Protein AF-A0A0D9RG28-F1 (afdb_monomer)

Sequence (258 aa):
LSPRFPRPVTVEPMDQLDDEEGLPEKLVIKNQQFHKEREQPPRFAQPGSFEYEYAMRWKALIEMEKQQQDQVDRNIKEAREKLEMEMEAARHEHQVMLMRQDLMRRQEELRRMEELHNQEVQKRKQLELRQEEERRRREEEMRRQQEEMMRRQQEGFKGTFPDAREQEIRMGQMAMGGAMGINNRGAMPPAPVPAGTPAPPGPATMMPDGTLGLTPPTTERFGQAATMEGIGAIGGTPPAFNRAAPGAEFAPNKRRRY

Organism: Chlorocebus sabaeus (NCBI:txid60711)

Radius of gyration: 53.37 Å; Cα contacts (8 Å, |Δi|>4): 11; chains: 1; bounding box: 111×50×141 Å

pLDDT: mean 72.15, std 25.65, range [29.08, 98.69]

Foldseek 3Di:
DDPQDDDDDDDDPDDDDDPDPPQDPVNDDPDPVVVVVPVDDDDDDDPPDPVNVVVVVVVVVVVVVVVVVVVVVVVVVVVVVVVSVVVVVVVVVVVVVVVVVVVVVVVVVVVVVVVVVVVVVVVVVVVVVVVVVVVVVVVVVVVVVVVVVVVVVVVVPDDDDDDDDPPPPVPPPDDDDDDDDDDDDDDDDDDDDDDDDDDDDDDDDDDDDDDDDDDDDDDDDDDDDDDDDDDDDDDDDDDDDDDDDDDDDDDDDDDDDD

Secondary structure (DSSP, 8-state):
------PPPP--PPP----SS---GGGS---HHHHHHTSS-S-PPPTTSHHHHHHHHHHHHHHHHHHHHHHHHHHHHHHHHHHHHHHHHHHHHHHHHHHHHHHHHHHHHHHHHHHHHHHHHHHHHHHHHHHHHHHHHHHHHHHHHHHHHHHHHHHTS---------SSSSS----------------------------PPPPP-----------PPPP---PPPPP---------PPPPPP-PPS------------

Solvent-accessible surface area (backbone atoms only — not comparable to full-atom values): 17820 Å² total; per-residue (Å²): 134,79,93,63,78,85,74,83,84,83,86,74,85,80,83,88,72,78,85,84,76,67,86,49,75,91,74,54,76,86,47,73,63,54,54,61,68,58,74,57,74,96,74,81,66,52,86,92,37,71,65,29,56,51,51,52,54,52,50,53,49,54,51,50,50,49,53,52,50,54,50,49,53,50,53,54,50,52,52,51,54,49,51,53,51,52,53,52,49,53,50,53,53,50,53,51,50,54,53,51,53,53,51,52,51,51,52,52,54,50,50,51,51,51,53,51,50,51,52,50,52,51,52,50,51,54,52,48,52,52,51,50,51,54,49,48,51,53,51,51,50,52,48,49,52,51,49,50,51,51,44,55,59,51,62,74,73,60,82,87,83,88,88,90,78,94,83,78,81,87,80,76,87,76,85,82,80,79,88,82,84,82,89,86,92,84,82,90,90,90,87,86,87,90,92,87,86,86,87,84,81,86,84,82,88,79,86,81,86,82,84,91,84,90,82,83,89,76,87,86,78,82,91,78,85,82,89,78,88,84,87,82,91,80,92,77,85,79,84,84,76,84,80,79,80,92,82,79,84,86,76,85,85,77,85,79,89,131

InterPro domains:
  IPR012975 NOPS [PF08075] (8-59)

Mean predicted aligned error: 21.39 Å

Structure (mmCIF, N/CA/C/O backbone):
data_AF-A0A0D9RG28-F1
#
_entry.id   AF-A0A0D9RG28-F1
#
loop_
_atom_site.group_PDB
_atom_site.id
_atom_site.type_symbol
_atom_site.label_atom_id
_atom_site.label_alt_id
_atom_site.label_comp_id
_atom_site.label_asym_id
_atom_site.label_entity_id
_atom_site.label_seq_id
_atom_site.pdbx_PDB_ins_code
_atom_site.Cartn_x
_atom_site.Cartn_y
_atom_site.Cartn_z
_atom_site.occupancy
_atom_site.B_iso_or_equiv
_atom_site.auth_seq_id
_atom_site.auth_comp_id
_atom_site.auth_asym_id
_atom_site.auth_atom_id
_atom_site.pdbx_PDB_model_num
ATOM 1 N N . LEU A 1 1 ? -0.697 16.604 -9.807 1.00 37.84 1 LEU A N 1
ATOM 2 C CA . LEU A 1 1 ? -1.096 15.245 -9.378 1.00 37.84 1 LEU A CA 1
ATOM 3 C C . LEU A 1 1 ? -0.319 14.256 -10.239 1.00 37.84 1 LEU A C 1
ATOM 5 O O . LEU A 1 1 ? -0.637 14.121 -11.412 1.00 37.84 1 LEU A O 1
ATOM 9 N N . SER A 1 2 ? 0.775 13.682 -9.726 1.00 42.00 2 SER A N 1
ATOM 10 C CA . SER A 1 2 ? 1.549 12.683 -10.481 1.00 42.00 2 SER A CA 1
ATOM 11 C C . SER A 1 2 ? 0.678 11.456 -10.756 1.00 42.00 2 SER A C 1
ATOM 13 O O . SER A 1 2 ? -0.082 11.075 -9.864 1.00 42.00 2 SER A O 1
ATOM 15 N N . PRO A 1 3 ? 0.799 10.802 -11.926 1.00 51.25 3 PRO A N 1
ATOM 16 C CA . PRO A 1 3 ? 0.134 9.538 -12.195 1.00 51.25 3 PRO A CA 1
ATOM 17 C C . PRO A 1 3 ? 0.894 8.459 -11.418 1.00 51.25 3 PRO A C 1
ATOM 19 O O . PRO A 1 3 ? 1.719 7.724 -11.964 1.00 51.25 3 PRO A O 1
ATOM 22 N N . ARG A 1 4 ? 0.716 8.460 -10.097 1.00 62.34 4 ARG A N 1
ATOM 23 C CA . ARG A 1 4 ? 1.013 7.321 -9.239 1.00 62.34 4 ARG A CA 1
ATOM 24 C C . ARG A 1 4 ? -0.124 6.336 -9.498 1.00 62.34 4 ARG A C 1
ATOM 26 O O . ARG A 1 4 ? -1.266 6.762 -9.652 1.00 62.34 4 ARG A O 1
ATOM 33 N N . PHE A 1 5 ? 0.219 5.066 -9.670 1.00 66.75 5 PHE A N 1
ATOM 34 C CA . PHE A 1 5 ? -0.696 3.992 -10.050 1.00 66.75 5 PHE A CA 1
ATOM 35 C C . PHE A 1 5 ? -2.079 4.118 -9.390 1.00 66.75 5 PHE A C 1
ATOM 37 O O . PHE A 1 5 ? -2.145 4.432 -8.198 1.00 66.75 5 PHE A O 1
ATOM 44 N N . PRO A 1 6 ? -3.178 3.897 -10.135 1.00 77.62 6 PRO A N 1
ATOM 45 C CA . PRO A 1 6 ? -4.514 4.082 -9.591 1.00 77.62 6 PRO A CA 1
ATOM 46 C C . PRO A 1 6 ? -4.743 3.073 -8.464 1.00 77.62 6 PRO A C 1
ATOM 48 O O . PRO A 1 6 ? -4.855 1.872 -8.707 1.00 77.62 6 PRO A O 1
ATOM 51 N N . ARG A 1 7 ? -4.792 3.560 -7.218 1.00 84.62 7 ARG A N 1
ATOM 52 C CA . ARG A 1 7 ? -5.225 2.7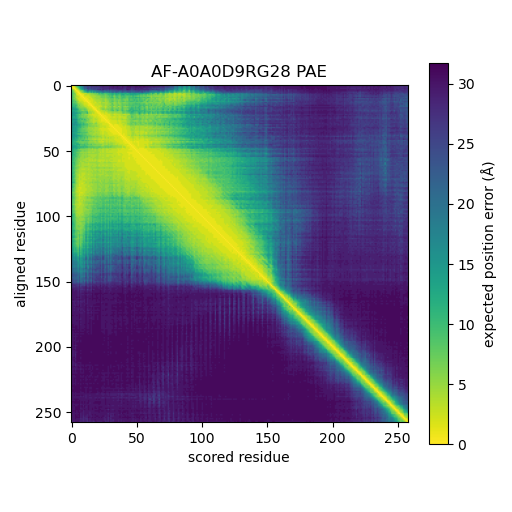41 -6.084 1.00 84.62 7 ARG A CA 1
ATOM 53 C C . ARG A 1 7 ? -6.702 2.393 -6.295 1.00 84.62 7 ARG A C 1
ATOM 55 O O . ARG A 1 7 ? -7.483 3.302 -6.588 1.00 84.62 7 ARG A O 1
ATOM 62 N N . PRO A 1 8 ? -7.099 1.117 -6.171 1.00 89.31 8 PRO A N 1
ATOM 63 C CA . PRO A 1 8 ? -8.500 0.748 -6.289 1.00 89.31 8 PRO A CA 1
ATOM 64 C C . PRO A 1 8 ? -9.301 1.416 -5.170 1.00 89.31 8 PRO A C 1
ATOM 66 O O . PRO A 1 8 ? -8.873 1.444 -4.016 1.00 89.31 8 PRO A O 1
ATOM 69 N N . VAL A 1 9 ? -10.462 1.957 -5.524 1.00 91.25 9 VAL A N 1
ATOM 70 C CA . VAL A 1 9 ? -11.396 2.545 -4.563 1.00 91.25 9 VAL A CA 1
ATOM 71 C C . VAL A 1 9 ? -12.322 1.440 -4.067 1.00 91.25 9 VAL A C 1
ATOM 73 O O . VAL A 1 9 ? -13.000 0.797 -4.867 1.00 91.25 9 VAL A O 1
ATOM 76 N N . THR A 1 10 ? -12.352 1.223 -2.755 1.00 91.69 10 THR A N 1
ATOM 77 C CA . THR A 1 10 ? -13.350 0.379 -2.090 1.00 91.69 10 THR A CA 1
ATOM 78 C C . THR A 1 10 ? -14.455 1.269 -1.538 1.00 91.69 10 THR A C 1
ATOM 80 O O . THR A 1 10 ? -14.171 2.315 -0.956 1.00 91.69 10 THR A O 1
ATOM 83 N N . VAL A 1 11 ? -15.710 0.872 -1.739 1.00 93.50 11 VAL A N 1
ATOM 84 C CA . VAL A 1 11 ? -16.882 1.606 -1.249 1.00 93.50 11 VAL A CA 1
ATOM 85 C C . VAL A 1 11 ? -17.644 0.694 -0.305 1.00 93.50 11 VAL A C 1
ATOM 87 O O . VAL A 1 11 ? -18.073 -0.387 -0.704 1.00 93.50 11 VAL A O 1
ATOM 90 N N . GLU A 1 12 ? -17.817 1.156 0.924 1.00 93.88 12 GLU A N 1
ATOM 91 C CA . GLU A 1 12 ? -18.660 0.526 1.934 1.00 93.88 12 GLU A CA 1
ATOM 92 C C . GLU A 1 12 ? -19.789 1.509 2.279 1.00 93.88 12 GLU A C 1
ATOM 94 O O . GLU A 1 12 ? -19.547 2.723 2.290 1.00 93.88 12 GLU A O 1
ATOM 99 N N . PRO A 1 13 ? -21.036 1.039 2.477 1.00 94.19 13 PRO A N 1
ATOM 100 C CA . PRO A 1 13 ? -22.109 1.892 2.968 1.00 94.19 13 PRO A CA 1
ATOM 101 C C . PRO A 1 13 ? -21.677 2.571 4.265 1.00 94.19 13 PRO A C 1
ATOM 103 O O . PRO A 1 13 ? -21.103 1.930 5.138 1.00 94.19 13 PRO A O 1
ATOM 106 N N . MET A 1 14 ? -21.945 3.868 4.387 1.00 91.88 14 MET A N 1
ATOM 107 C CA . MET A 1 14 ? -21.649 4.579 5.622 1.00 91.88 14 MET A CA 1
ATOM 108 C C . MET A 1 14 ? -22.654 4.164 6.695 1.00 91.88 14 MET A C 1
ATOM 110 O O . MET A 1 14 ? -23.860 4.352 6.511 1.00 91.88 14 MET A O 1
ATOM 114 N N . ASP A 1 15 ? -22.151 3.627 7.803 1.00 93.69 15 ASP A N 1
ATOM 115 C CA . ASP A 1 15 ? -22.973 3.307 8.964 1.00 93.69 15 ASP A CA 1
ATOM 116 C C . ASP A 1 15 ? -23.554 4.599 9.554 1.00 93.69 15 ASP A C 1
ATOM 118 O O . ASP A 1 15 ? -22.827 5.519 9.932 1.00 93.69 15 ASP A O 1
ATOM 122 N N . GLN A 1 16 ? -24.885 4.678 9.603 1.00 93.31 16 GLN A N 1
ATOM 123 C CA . GLN A 1 16 ? -25.606 5.786 10.227 1.00 93.31 16 GLN A CA 1
ATOM 124 C C . GLN A 1 16 ? -25.753 5.481 11.714 1.00 93.31 16 GLN A C 1
ATOM 126 O O . GLN A 1 16 ? -26.605 4.687 12.115 1.00 93.31 16 GLN A O 1
ATOM 131 N N . LEU A 1 17 ? -24.886 6.085 12.517 1.00 92.75 17 LEU A N 1
ATOM 132 C CA . LEU A 1 17 ? -24.916 5.998 13.971 1.00 92.75 17 LEU A CA 1
ATOM 133 C C . LEU A 1 17 ? -25.448 7.327 14.516 1.00 92.75 17 LEU A C 1
ATOM 135 O O . LEU A 1 17 ? -25.006 8.379 14.069 1.00 92.75 17 LEU A O 1
ATOM 139 N N . ASP A 1 18 ? -26.406 7.271 15.443 1.00 91.50 18 ASP A N 1
ATOM 140 C CA . ASP A 1 18 ? -26.937 8.460 16.120 1.00 91.50 18 ASP A CA 1
ATOM 141 C C . ASP A 1 18 ? -25.933 8.977 17.159 1.00 91.50 18 ASP A C 1
ATOM 143 O O . ASP A 1 18 ? -25.591 8.271 18.113 1.00 91.50 18 ASP A O 1
ATOM 147 N N . ASP A 1 19 ? -25.466 10.206 16.958 1.00 91.75 19 ASP A N 1
ATOM 148 C CA . ASP A 1 19 ? -24.557 10.943 17.832 1.00 91.75 19 ASP A CA 1
ATOM 149 C C . ASP A 1 19 ? -25.206 12.174 18.498 1.00 91.75 19 ASP A C 1
ATOM 151 O O . ASP A 1 19 ? -24.585 12.771 19.382 1.00 91.75 19 ASP A O 1
ATOM 155 N N . GLU A 1 20 ? -26.449 12.530 18.141 1.00 92.69 20 GLU A N 1
ATOM 156 C CA . GLU A 1 20 ? -27.149 13.711 18.669 1.00 92.69 20 GLU A CA 1
ATOM 157 C C . GLU A 1 20 ? -28.095 13.387 19.836 1.00 92.69 20 GLU A C 1
ATOM 159 O O . GLU A 1 20 ? -28.044 14.065 20.868 1.00 92.69 20 GLU A O 1
ATOM 164 N N . GLU A 1 21 ? -28.973 12.385 19.703 1.00 92.12 21 GLU A N 1
ATOM 165 C CA . GLU A 1 21 ? -29.985 12.079 20.732 1.00 92.12 21 GLU A CA 1
ATOM 166 C C . GLU A 1 21 ? -29.528 10.956 21.676 1.00 92.12 21 GLU A C 1
ATOM 168 O O . GLU A 1 21 ? -29.765 11.014 22.892 1.00 92.12 21 GLU A O 1
ATOM 173 N N . GLY A 1 22 ? -28.825 9.958 21.139 1.00 92.31 22 GLY A N 1
ATOM 174 C CA . GLY A 1 22 ? -28.309 8.823 21.891 1.00 92.31 22 GLY A CA 1
ATOM 175 C C . GLY A 1 22 ? -29.425 7.993 22.535 1.00 92.31 22 GLY A C 1
ATOM 176 O O . GLY A 1 22 ? -30.541 7.891 22.031 1.00 92.31 22 GLY A O 1
ATOM 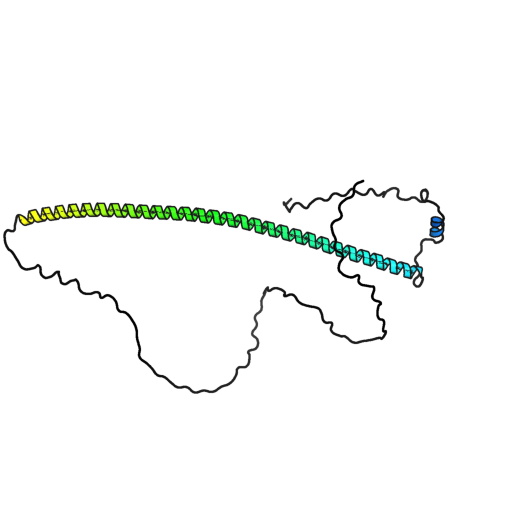177 N N . LEU A 1 23 ? -29.136 7.371 23.687 1.00 92.06 23 LEU A N 1
ATOM 178 C CA . LEU A 1 23 ? -30.122 6.578 24.432 1.00 92.06 23 LEU A CA 1
ATOM 179 C C . LEU A 1 23 ? -30.537 7.283 25.736 1.00 92.06 23 LEU A C 1
ATOM 181 O O . LEU A 1 23 ? -29.935 7.040 26.787 1.00 92.06 23 LEU A O 1
ATOM 185 N N . PRO A 1 24 ? -31.568 8.149 25.713 1.00 92.88 24 PRO A N 1
ATOM 186 C CA . PRO A 1 24 ? -32.008 8.858 26.904 1.00 92.88 24 PRO A CA 1
ATOM 187 C C . PRO A 1 24 ? -32.713 7.922 27.892 1.00 92.88 24 PRO A C 1
ATOM 189 O O . PRO A 1 24 ? -33.491 7.047 27.516 1.00 92.88 24 PRO A O 1
ATOM 192 N N . GLU A 1 25 ? -32.534 8.189 29.187 1.00 91.62 25 GLU A N 1
ATOM 193 C CA . GLU A 1 25 ? -33.055 7.379 30.302 1.00 91.62 25 GLU A CA 1
ATOM 194 C C . GLU A 1 25 ? -34.560 7.074 30.207 1.00 91.62 25 GLU A C 1
ATOM 196 O O . GLU A 1 25 ? -35.019 5.987 30.553 1.00 91.62 25 GLU A O 1
ATOM 201 N N . LYS A 1 26 ? -35.346 8.037 29.711 1.00 94.12 26 LYS A N 1
ATOM 202 C CA . LYS A 1 26 ? -36.801 7.903 29.530 1.00 94.12 26 LYS A CA 1
ATOM 203 C C . LYS A 1 26 ? -37.186 6.799 28.531 1.00 94.12 26 LYS A C 1
ATOM 205 O O . LYS A 1 26 ? -38.294 6.281 28.632 1.00 94.12 26 LYS A O 1
ATOM 210 N N . LEU A 1 27 ? -36.300 6.470 27.587 1.00 92.75 27 LEU A N 1
ATOM 211 C CA . LEU A 1 27 ? -36.493 5.439 26.562 1.00 92.75 27 LEU A CA 1
ATOM 212 C C . LEU A 1 27 ? -35.885 4.085 26.964 1.00 92.75 27 LEU A C 1
ATOM 214 O O . LEU A 1 27 ? -36.124 3.086 26.289 1.00 92.75 27 LEU A O 1
ATOM 218 N N . VAL A 1 28 ? -35.129 4.023 28.066 1.00 94.12 28 VAL A N 1
ATOM 219 C CA . VAL A 1 28 ? -34.537 2.774 28.557 1.00 94.12 28 VAL A CA 1
ATOM 220 C C . VAL A 1 28 ? -35.628 1.847 29.099 1.00 94.12 28 VAL A C 1
ATOM 222 O O . VAL A 1 28 ? -36.489 2.244 29.889 1.00 94.12 28 VAL A O 1
ATOM 225 N N . ILE A 1 29 ? -35.578 0.574 28.701 1.00 94.19 29 ILE A N 1
ATOM 226 C CA . ILE A 1 29 ? -36.519 -0.453 29.157 1.00 94.19 29 ILE A CA 1
ATOM 227 C C . ILE A 1 29 ? -36.222 -0.809 30.621 1.00 94.19 29 ILE A C 1
ATOM 229 O O . ILE A 1 29 ? -35.188 -1.393 30.940 1.00 94.19 29 ILE A O 1
ATOM 233 N N . LYS A 1 30 ? -37.172 -0.516 31.515 1.00 95.44 30 LYS A N 1
ATOM 234 C CA . LYS A 1 30 ? -37.061 -0.741 32.969 1.00 95.44 30 LYS A CA 1
ATOM 235 C C . LYS A 1 30 ? -37.408 -2.179 33.363 1.00 95.44 30 LYS A C 1
ATOM 237 O O . LYS A 1 30 ? -38.401 -2.438 34.037 1.00 95.44 30 LYS A O 1
ATOM 242 N N . ASN A 1 31 ? -36.624 -3.134 32.878 1.00 95.31 31 ASN A N 1
ATOM 243 C CA . ASN A 1 31 ? -36.753 -4.538 33.270 1.00 95.31 31 ASN A CA 1
ATOM 244 C C . ASN A 1 31 ? -36.058 -4.811 34.627 1.00 95.31 31 ASN A C 1
ATOM 246 O O . ASN A 1 31 ? -35.459 -3.922 35.231 1.00 95.31 31 ASN A O 1
ATOM 250 N N . GLN A 1 32 ? -36.121 -6.053 35.126 1.00 96.19 32 GLN A N 1
ATOM 251 C CA . GLN A 1 32 ? -35.451 -6.414 36.388 1.00 96.19 32 GLN A CA 1
ATOM 252 C C . GLN A 1 32 ? -33.929 -6.198 36.339 1.00 96.19 32 GLN A C 1
ATOM 254 O O . GLN A 1 32 ? -33.340 -5.787 37.336 1.00 96.19 32 GLN A O 1
ATOM 259 N N . GLN A 1 33 ? -33.297 -6.438 35.186 1.00 94.81 33 GLN A N 1
ATOM 260 C CA . GLN A 1 33 ? -31.854 -6.267 35.019 1.00 94.81 33 GLN A CA 1
ATOM 261 C C . GLN A 1 33 ? -31.442 -4.797 35.157 1.00 94.81 33 GLN A C 1
ATOM 263 O O . GLN A 1 33 ? -30.484 -4.502 35.864 1.00 94.81 33 GLN A O 1
ATOM 268 N N . PHE A 1 34 ? -32.214 -3.878 34.573 1.00 94.50 34 PHE A N 1
ATOM 269 C CA . PHE A 1 34 ? -32.007 -2.437 34.694 1.00 94.50 34 PHE A CA 1
ATOM 270 C C . PHE A 1 34 ? -31.983 -1.983 36.160 1.00 94.50 34 PHE A C 1
ATOM 272 O O . PHE A 1 34 ? -31.114 -1.210 36.559 1.00 94.50 34 PHE A O 1
ATOM 279 N N . HIS A 1 35 ? -32.921 -2.475 36.975 1.00 95.31 35 HIS A N 1
ATOM 280 C CA . HIS A 1 35 ? -32.950 -2.141 38.398 1.00 95.31 35 HIS A CA 1
ATOM 281 C C . HIS A 1 35 ? -31.755 -2.740 39.143 1.00 95.3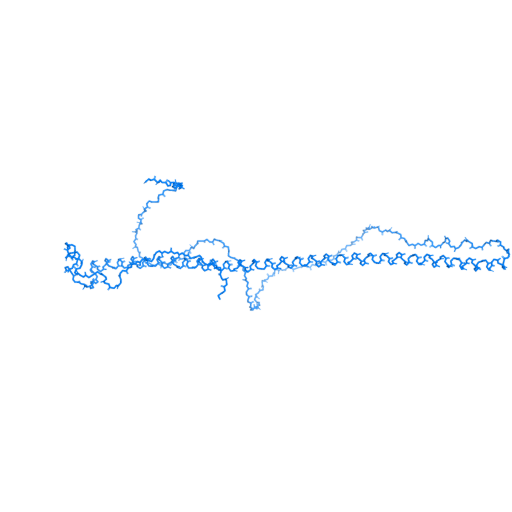1 35 HIS A C 1
ATOM 283 O O . HIS A 1 35 ? -31.107 -2.023 39.901 1.00 95.31 35 HIS A O 1
ATOM 289 N N . LYS A 1 36 ? -31.419 -4.006 38.865 1.00 95.81 36 LYS A N 1
ATOM 290 C CA . LYS A 1 36 ? -30.293 -4.715 39.486 1.00 95.81 36 LYS A CA 1
ATOM 291 C C . LYS A 1 36 ? -28.939 -4.057 39.200 1.00 95.81 36 LYS A C 1
ATOM 293 O O . LYS A 1 36 ? -28.134 -3.896 40.109 1.00 95.81 36 LYS A O 1
ATOM 298 N N . GLU A 1 37 ? -28.677 -3.656 37.958 1.00 93.38 37 GLU A N 1
ATOM 299 C CA . GLU A 1 37 ? -27.415 -3.000 37.575 1.00 93.38 37 GLU A CA 1
ATOM 300 C C . GLU A 1 37 ? -27.231 -1.630 38.242 1.00 93.38 37 GLU A C 1
ATOM 302 O O . GLU A 1 37 ? -26.102 -1.185 38.435 1.00 93.38 37 GLU A O 1
ATOM 307 N N . ARG A 1 38 ? -28.331 -0.976 38.633 1.00 94.56 38 ARG A N 1
ATOM 308 C CA . ARG A 1 38 ? -28.340 0.365 39.236 1.00 94.56 38 ARG A CA 1
ATOM 309 C C . ARG A 1 38 ? -28.427 0.377 40.757 1.00 94.56 38 ARG A C 1
ATOM 311 O O . ARG A 1 38 ? -28.380 1.454 41.345 1.00 94.56 38 ARG A O 1
ATOM 318 N N . GLU A 1 39 ? -28.523 -0.786 41.401 1.00 94.94 39 GLU A N 1
ATOM 319 C CA . GLU A 1 39 ? -28.437 -0.889 42.865 1.00 94.94 39 GLU A CA 1
ATOM 320 C C . GLU A 1 39 ? -27.105 -0.342 43.390 1.00 94.94 39 GLU A C 1
ATOM 322 O O . GLU A 1 39 ? -27.040 0.199 44.494 1.00 94.94 39 GLU A O 1
ATOM 327 N N . GLN A 1 40 ? -26.042 -0.461 42.591 1.00 93.00 40 GLN A N 1
ATOM 328 C CA . GLN A 1 40 ? -24.728 0.055 42.932 1.00 93.00 40 GLN A CA 1
ATOM 329 C C . GLN A 1 40 ? -24.414 1.318 42.118 1.00 93.00 40 GLN A C 1
ATOM 331 O O . GLN A 1 40 ? -24.450 1.274 40.888 1.00 93.00 40 GLN A O 1
ATOM 336 N N . PRO A 1 41 ? -24.060 2.441 42.769 1.00 94.81 41 PRO A N 1
ATOM 337 C CA . PRO A 1 41 ? -23.663 3.643 42.053 1.00 94.81 41 PRO A CA 1
ATOM 338 C C . PRO A 1 41 ? -22.321 3.436 41.328 1.00 94.81 41 PRO A C 1
ATOM 340 O O . PRO A 1 41 ? -21.522 2.576 41.730 1.00 94.81 41 PRO A O 1
ATOM 343 N N . PRO A 1 42 ? -22.025 4.254 40.299 1.00 97.00 42 PRO A N 1
ATOM 344 C CA . PRO A 1 42 ? -20.707 4.291 39.678 1.00 97.00 42 PRO A CA 1
ATOM 345 C C . PRO A 1 42 ? -19.616 4.494 40.733 1.00 97.00 42 PRO A C 1
ATOM 347 O O . PRO A 1 42 ? -19.684 5.418 41.545 1.00 97.00 42 PRO A O 1
ATOM 350 N N . ARG A 1 43 ? -18.610 3.617 40.739 1.00 95.06 43 ARG A N 1
ATOM 351 C CA . ARG A 1 43 ? -17.528 3.626 41.731 1.00 95.06 43 ARG A CA 1
ATOM 352 C C . ARG A 1 43 ? -16.227 3.110 41.134 1.00 95.06 43 ARG A C 1
ATOM 354 O O . ARG A 1 43 ? -16.226 2.428 40.113 1.00 95.06 43 ARG A O 1
ATOM 361 N N . PHE A 1 44 ? -15.129 3.359 41.838 1.00 96.50 44 PHE A N 1
ATOM 362 C CA . PHE A 1 44 ? -13.871 2.661 41.600 1.00 96.50 44 PHE A CA 1
ATOM 363 C C . PHE A 1 44 ? -13.803 1.408 42.471 1.00 96.50 44 PHE A C 1
ATOM 365 O O . PHE A 1 44 ? -13.938 1.484 43.697 1.00 96.50 44 PHE A O 1
ATOM 372 N N . ALA A 1 45 ? -13.579 0.259 41.833 1.00 96.75 45 ALA A N 1
ATOM 373 C CA . ALA A 1 45 ? -13.325 -0.987 42.539 1.00 96.75 45 ALA A CA 1
ATOM 374 C C . ALA A 1 45 ? -12.063 -0.845 43.408 1.00 96.75 45 ALA A C 1
ATOM 376 O O . ALA A 1 45 ? -11.038 -0.339 42.950 1.00 96.75 45 ALA A O 1
ATOM 377 N N . GLN A 1 46 ? -12.143 -1.272 44.669 1.00 96.56 46 GLN A N 1
ATOM 378 C CA . GLN A 1 46 ? -11.026 -1.163 45.610 1.00 96.56 46 GLN A CA 1
ATOM 379 C C . GLN A 1 46 ? -9.978 -2.249 45.318 1.00 96.56 46 GLN A C 1
ATOM 381 O O . GLN A 1 46 ? -10.370 -3.401 45.094 1.00 96.56 46 GLN A O 1
ATOM 386 N N . PRO A 1 47 ? -8.669 -1.942 45.350 1.00 96.75 47 PRO A N 1
ATOM 387 C CA . PRO A 1 47 ? -7.624 -2.954 45.224 1.00 96.75 47 PRO A CA 1
ATOM 388 C C . PRO A 1 47 ? -7.816 -4.110 46.216 1.00 96.75 47 PRO A C 1
ATOM 390 O O . PRO A 1 47 ? -8.196 -3.892 47.365 1.00 96.75 47 PRO A O 1
ATOM 393 N N . GLY A 1 48 ? -7.583 -5.344 45.764 1.00 95.44 48 GLY A N 1
ATOM 394 C CA . GLY A 1 48 ? -7.803 -6.556 46.562 1.00 95.44 48 GLY A CA 1
ATOM 395 C C . GLY A 1 48 ? -9.262 -7.030 46.638 1.00 95.44 48 GLY A C 1
ATOM 396 O O . GLY A 1 48 ? -9.521 -8.111 47.164 1.00 95.44 48 GLY A O 1
ATOM 397 N N . SER A 1 49 ? -10.222 -6.275 46.092 1.00 97.62 49 SER A N 1
ATOM 398 C CA . SER A 1 49 ? -11.587 -6.775 45.888 1.00 97.62 49 SER A CA 1
ATOM 399 C C . SER A 1 49 ? -11.668 -7.695 44.666 1.00 97.62 49 SER A C 1
ATOM 401 O O . SER A 1 49 ? -10.934 -7.529 43.691 1.00 97.62 49 SER A O 1
ATOM 403 N N . PHE A 1 50 ? -12.619 -8.633 44.678 1.00 97.81 50 PHE A N 1
ATOM 404 C CA . PHE A 1 50 ? -12.885 -9.503 43.526 1.00 97.81 50 PHE A CA 1
ATOM 405 C C . PHE A 1 50 ? -13.213 -8.707 42.250 1.00 97.81 50 PHE A C 1
ATOM 407 O O . PHE A 1 50 ? -12.736 -9.041 41.169 1.00 97.81 50 PHE A O 1
ATOM 414 N N . GLU A 1 51 ? -14.000 -7.637 42.382 1.00 96.94 51 GLU A N 1
ATOM 415 C CA . GLU A 1 51 ? -14.369 -6.755 41.271 1.00 96.94 51 GLU A CA 1
ATOM 416 C C . GLU A 1 51 ? -13.139 -6.114 40.621 1.00 96.94 51 GLU A C 1
ATOM 418 O O . GLU A 1 51 ? -13.033 -6.095 39.396 1.00 96.94 51 GLU A O 1
ATOM 423 N N . TYR A 1 52 ? -12.193 -5.631 41.434 1.00 98.19 52 TYR A N 1
ATOM 424 C CA . TYR A 1 52 ? -10.963 -5.024 40.935 1.00 98.19 52 TYR A CA 1
ATOM 425 C C . TYR A 1 52 ? -10.118 -6.038 40.162 1.00 98.19 52 TYR A C 1
ATOM 427 O O . TYR A 1 52 ? -9.727 -5.769 39.028 1.00 98.19 52 TYR A O 1
ATOM 435 N N . GLU A 1 53 ? -9.893 -7.225 40.729 1.00 98.31 53 GLU A N 1
ATOM 436 C CA . GLU A 1 53 ? -9.126 -8.287 40.068 1.00 98.31 53 GLU A CA 1
ATOM 437 C C . GLU A 1 53 ? -9.774 -8.723 38.744 1.00 98.31 53 GLU A C 1
ATOM 439 O O . GLU A 1 53 ? -9.087 -8.899 37.733 1.00 98.31 53 GLU A O 1
ATOM 444 N N . TYR A 1 54 ? -11.105 -8.847 38.712 1.00 98.00 54 TYR A N 1
ATOM 445 C CA . TYR A 1 54 ? -11.845 -9.166 37.492 1.00 98.00 54 TYR A CA 1
ATOM 446 C C . TYR A 1 54 ? -11.717 -8.057 36.436 1.00 98.00 54 TYR A C 1
ATOM 448 O O . TYR A 1 54 ? -11.379 -8.335 35.284 1.00 98.00 54 TYR A O 1
ATOM 456 N N . ALA A 1 55 ? -11.910 -6.794 36.828 1.00 98.06 55 ALA A N 1
ATOM 457 C CA . ALA A 1 55 ? -11.768 -5.647 35.936 1.00 98.06 55 ALA A CA 1
ATOM 458 C C . ALA A 1 55 ? -10.342 -5.525 35.374 1.00 98.06 55 ALA A C 1
ATOM 460 O O . ALA A 1 55 ? -10.169 -5.190 34.204 1.00 98.06 55 ALA A O 1
ATOM 461 N N . MET A 1 56 ? -9.316 -5.833 36.172 1.00 98.12 56 MET A N 1
ATOM 462 C CA . MET A 1 56 ? -7.923 -5.821 35.719 1.00 98.12 56 MET A CA 1
ATOM 463 C C . MET A 1 56 ? -7.634 -6.912 34.685 1.00 98.12 56 MET A C 1
ATOM 465 O O . MET A 1 56 ? -6.975 -6.634 33.683 1.00 98.12 56 MET A O 1
ATOM 469 N N . ARG A 1 57 ? -8.172 -8.126 34.861 1.00 98.25 57 ARG A N 1
ATOM 470 C CA . ARG A 1 57 ? -8.081 -9.179 33.833 1.00 98.25 57 ARG A CA 1
ATOM 471 C C . ARG A 1 57 ? -8.790 -8.768 32.545 1.00 98.25 57 ARG A C 1
ATOM 473 O O . ARG A 1 57 ? -8.251 -8.985 31.465 1.00 98.25 57 ARG A O 1
ATOM 480 N N . TRP A 1 58 ? -9.956 -8.133 32.655 1.00 98.31 58 TRP A N 1
ATOM 481 C CA . TRP A 1 58 ? -10.685 -7.625 31.493 1.00 98.31 58 TRP A CA 1
ATOM 482 C C . TRP A 1 58 ? -9.907 -6.526 30.755 1.00 98.31 58 TRP A C 1
ATOM 484 O O . TRP A 1 58 ? -9.783 -6.569 29.535 1.00 98.31 58 TRP A O 1
ATOM 494 N N . LYS A 1 59 ? -9.292 -5.587 31.487 1.00 98.25 59 LYS A N 1
ATOM 495 C CA . LYS A 1 59 ? -8.393 -4.575 30.907 1.00 98.25 59 LYS A CA 1
ATOM 496 C C . LYS A 1 59 ? -7.208 -5.204 30.174 1.00 98.25 59 LYS A C 1
ATOM 498 O O . LYS A 1 59 ? -6.854 -4.730 29.101 1.00 98.25 59 LYS A O 1
ATOM 503 N N . ALA A 1 60 ? -6.622 -6.273 30.715 1.00 98.38 60 ALA A N 1
ATOM 504 C CA . ALA A 1 60 ? -5.540 -6.993 30.045 1.00 98.38 60 ALA A CA 1
ATOM 505 C C . ALA A 1 60 ? -5.993 -7.639 28.722 1.00 98.38 60 ALA A C 1
ATOM 507 O O . ALA A 1 60 ? -5.219 -7.666 27.769 1.00 98.38 60 ALA A O 1
ATOM 508 N N . LEU A 1 61 ? -7.241 -8.118 28.637 1.00 98.62 61 LEU A N 1
ATOM 509 C CA . LEU A 1 61 ? -7.809 -8.625 27.382 1.00 98.62 61 LEU A CA 1
ATOM 510 C C . LEU A 1 61 ? -7.976 -7.512 26.341 1.00 98.62 61 LEU A C 1
ATOM 512 O O . LEU A 1 61 ? -7.572 -7.708 25.201 1.00 98.62 61 LEU A O 1
ATOM 516 N N . ILE A 1 62 ? -8.499 -6.348 26.736 1.00 98.38 62 ILE A N 1
ATOM 517 C CA . ILE A 1 62 ? -8.645 -5.184 25.841 1.00 98.38 62 ILE A CA 1
ATOM 518 C C . ILE A 1 62 ? -7.275 -4.713 25.333 1.00 98.38 62 ILE A C 1
ATOM 520 O O . ILE A 1 62 ? -7.109 -4.410 24.155 1.00 98.38 62 ILE A O 1
ATOM 524 N N . GLU A 1 63 ? -6.270 -4.673 26.209 1.00 98.69 63 GLU A N 1
ATOM 525 C CA . GLU A 1 63 ? -4.910 -4.291 25.820 1.00 98.69 63 GLU A CA 1
ATOM 526 C C . GLU A 1 63 ? -4.300 -5.307 24.844 1.00 98.69 63 GLU A C 1
ATOM 528 O O . GLU A 1 63 ? -3.672 -4.929 23.857 1.00 98.69 63 GLU A O 1
ATOM 533 N N . MET A 1 64 ? -4.527 -6.602 25.071 1.00 98.56 64 MET A N 1
ATOM 534 C CA . MET A 1 64 ? -4.090 -7.653 24.154 1.00 98.56 64 MET A CA 1
ATOM 535 C C . MET A 1 64 ? -4.800 -7.569 22.792 1.00 98.56 64 MET A C 1
ATOM 537 O O . MET A 1 64 ? -4.141 -7.703 21.762 1.00 98.56 64 MET A O 1
ATOM 541 N N . GLU A 1 65 ? -6.113 -7.326 22.768 1.00 98.44 65 GLU A N 1
ATOM 542 C CA . GLU A 1 65 ? -6.891 -7.102 21.540 1.00 98.44 65 GLU A CA 1
ATOM 543 C C . GLU A 1 65 ? -6.323 -5.919 20.752 1.00 98.44 65 GLU A C 1
ATOM 545 O O . GLU A 1 65 ? -6.015 -6.048 19.566 1.00 98.44 65 GLU A O 1
ATOM 550 N N . LYS A 1 66 ? -6.082 -4.798 21.436 1.00 98.56 66 LYS A N 1
ATOM 551 C CA . LYS A 1 66 ? -5.467 -3.613 20.842 1.00 98.56 66 LYS A CA 1
ATOM 552 C C . LYS A 1 66 ? -4.090 -3.916 20.251 1.00 98.56 66 LYS A C 1
ATOM 554 O O . LYS A 1 66 ? -3.814 -3.523 19.124 1.00 98.56 66 LYS A O 1
ATOM 559 N N . GLN A 1 67 ? -3.235 -4.650 20.965 1.00 98.69 67 GLN A N 1
ATOM 560 C CA . GLN A 1 67 ? -1.912 -5.032 20.457 1.00 98.69 67 GLN A CA 1
ATOM 561 C C . GLN A 1 67 ? -1.994 -5.892 19.191 1.00 98.69 67 GLN A C 1
ATOM 563 O O . GLN A 1 67 ? -1.188 -5.707 18.276 1.00 98.69 67 GLN A O 1
ATOM 568 N N . GLN A 1 68 ? -2.953 -6.821 19.123 1.00 98.62 68 GLN A N 1
ATOM 569 C CA . GLN A 1 68 ? -3.173 -7.635 17.927 1.00 98.62 68 GLN A CA 1
ATOM 570 C C . GLN A 1 68 ? -3.668 -6.785 16.757 1.00 98.62 68 GLN A C 1
ATOM 572 O O . GLN A 1 68 ? -3.127 -6.908 15.657 1.00 98.62 68 GLN A O 1
ATOM 577 N N . GLN A 1 69 ? -4.634 -5.898 17.002 1.00 98.62 69 GLN A N 1
ATOM 578 C CA . GLN A 1 69 ? -5.150 -4.980 15.992 1.00 98.62 69 GLN A CA 1
ATOM 579 C C . GLN A 1 69 ? -4.034 -4.078 15.448 1.00 98.62 69 GLN A C 1
ATOM 581 O O . GLN A 1 69 ? -3.780 -4.070 14.246 1.00 98.62 69 GLN A O 1
ATOM 586 N N . ASP A 1 70 ? -3.270 -3.433 16.334 1.00 98.56 70 ASP A N 1
ATOM 587 C CA . ASP A 1 70 ? -2.144 -2.573 15.963 1.00 98.56 70 ASP A CA 1
ATOM 588 C C . ASP A 1 70 ? -1.070 -3.339 15.172 1.00 98.56 70 ASP A C 1
ATOM 590 O O . ASP A 1 70 ? -0.439 -2.793 14.265 1.00 98.56 70 ASP A O 1
ATOM 594 N N . GLN A 1 71 ? -0.827 -4.611 15.505 1.00 98.62 71 GLN A N 1
ATOM 595 C CA . GLN A 1 71 ? 0.120 -5.444 14.766 1.00 98.62 71 GLN A CA 1
ATOM 596 C C . GLN A 1 71 ? -0.377 -5.756 13.354 1.00 98.62 71 GLN A C 1
ATOM 598 O O . GLN A 1 71 ? 0.406 -5.679 12.405 1.00 98.62 71 GLN A O 1
ATOM 603 N N . VAL A 1 72 ? -1.656 -6.108 13.202 1.00 98.69 72 VAL A N 1
ATOM 604 C CA . VAL A 1 72 ? -2.262 -6.349 11.888 1.00 98.69 72 VAL A CA 1
ATOM 605 C C . VAL A 1 72 ? -2.243 -5.068 11.062 1.00 98.69 72 VAL A C 1
ATOM 607 O O . VAL A 1 72 ? -1.811 -5.104 9.912 1.00 98.69 72 VAL A O 1
ATOM 610 N N . ASP A 1 73 ? -2.601 -3.931 11.650 1.00 98.44 73 ASP A N 1
ATOM 611 C CA . ASP A 1 73 ? -2.613 -2.644 10.957 1.00 98.44 73 ASP A CA 1
ATOM 612 C C . ASP A 1 73 ? -1.216 -2.238 10.477 1.00 98.44 73 ASP A C 1
ATOM 614 O O . ASP A 1 73 ? -1.060 -1.815 9.325 1.00 98.44 73 ASP A O 1
ATOM 618 N N . ARG A 1 74 ? -0.176 -2.446 11.300 1.00 98.62 74 ARG A N 1
ATOM 619 C CA . ARG A 1 74 ? 1.224 -2.273 10.875 1.00 98.62 74 ARG A CA 1
ATOM 620 C C . ARG A 1 74 ? 1.577 -3.189 9.708 1.00 98.62 74 ARG A C 1
ATOM 622 O O . ARG A 1 74 ? 2.051 -2.701 8.686 1.00 98.62 74 ARG A O 1
ATOM 629 N N . ASN A 1 75 ? 1.285 -4.484 9.818 1.00 98.50 75 ASN A N 1
ATOM 630 C CA . ASN A 1 75 ? 1.603 -5.460 8.773 1.00 98.50 75 ASN A CA 1
ATOM 631 C C . ASN A 1 75 ? 0.914 -5.119 7.441 1.00 98.50 75 ASN A C 1
ATOM 633 O O . ASN A 1 75 ? 1.526 -5.198 6.376 1.00 98.50 75 ASN A O 1
ATOM 637 N N . ILE A 1 76 ? -0.362 -4.727 7.487 1.00 98.00 76 ILE A N 1
ATOM 638 C CA . ILE A 1 76 ? -1.131 -4.347 6.299 1.00 98.00 76 ILE A CA 1
ATOM 639 C C . ILE A 1 76 ? -0.585 -3.054 5.691 1.00 98.00 76 ILE A C 1
ATOM 641 O O . ILE A 1 76 ? -0.475 -2.953 4.466 1.00 98.00 76 ILE A O 1
ATOM 645 N N . LYS A 1 77 ? -0.218 -2.072 6.519 1.00 97.69 77 LYS A N 1
ATOM 646 C CA . LYS A 1 77 ? 0.403 -0.830 6.055 1.00 97.69 77 LYS A CA 1
ATOM 647 C C . LYS A 1 77 ? 1.741 -1.096 5.363 1.00 97.69 77 LYS A C 1
ATOM 649 O O . LYS A 1 77 ? 1.921 -0.654 4.232 1.00 97.69 77 LYS A O 1
ATOM 654 N N . GLU A 1 78 ? 2.628 -1.866 5.986 1.00 98.25 78 GLU A N 1
ATOM 655 C CA . GLU A 1 78 ? 3.933 -2.230 5.419 1.00 98.25 78 GLU A CA 1
ATOM 656 C C . GLU A 1 78 ? 3.786 -3.005 4.103 1.00 98.25 78 GLU A C 1
ATOM 658 O O . GLU A 1 78 ? 4.484 -2.720 3.130 1.00 98.25 78 GLU A O 1
ATOM 663 N N . ALA A 1 79 ? 2.835 -3.941 4.021 1.00 97.62 79 ALA A N 1
ATOM 664 C CA . ALA A 1 79 ? 2.556 -4.673 2.787 1.00 97.62 79 ALA A CA 1
ATOM 665 C C . ALA A 1 79 ? 2.074 -3.750 1.652 1.00 97.62 79 ALA A C 1
ATOM 667 O O . ALA A 1 79 ? 2.488 -3.919 0.502 1.00 97.62 79 ALA A O 1
ATOM 668 N N . ARG A 1 80 ? 1.230 -2.754 1.961 1.00 94.62 80 ARG A N 1
ATOM 669 C CA . ARG A 1 80 ? 0.774 -1.744 0.988 1.00 94.62 80 ARG A CA 1
ATOM 670 C C . ARG A 1 80 ? 1.927 -0.857 0.514 1.00 94.62 80 ARG A C 1
ATOM 672 O O . ARG A 1 80 ? 2.084 -0.666 -0.687 1.00 94.62 80 ARG A O 1
ATOM 679 N N . GLU A 1 81 ? 2.755 -0.364 1.432 1.00 95.75 81 GLU A N 1
ATOM 680 C CA . GLU A 1 81 ? 3.931 0.454 1.101 1.00 95.75 81 GLU A CA 1
ATOM 681 C C . GLU A 1 81 ? 4.939 -0.326 0.249 1.00 95.75 81 GLU A C 1
ATOM 683 O O . GLU A 1 81 ? 5.452 0.190 -0.746 1.00 95.75 81 GLU A O 1
ATOM 688 N N . LYS A 1 82 ? 5.168 -1.601 0.579 1.00 97.06 82 LYS A N 1
ATOM 689 C CA . LYS A 1 82 ? 6.022 -2.490 -0.210 1.00 97.06 82 LYS A CA 1
ATOM 690 C C . LYS A 1 82 ? 5.503 -2.669 -1.635 1.00 97.06 82 LYS A C 1
ATOM 692 O O . LYS A 1 82 ? 6.277 -2.522 -2.578 1.00 97.06 82 LYS A O 1
ATOM 697 N N . LEU A 1 83 ? 4.203 -2.920 -1.800 1.00 94.81 83 LEU A N 1
ATOM 698 C CA . LEU A 1 83 ? 3.582 -3.030 -3.122 1.00 94.81 83 LEU A CA 1
ATOM 699 C C . LEU A 1 83 ? 3.762 -1.743 -3.938 1.00 94.81 83 LEU A C 1
ATOM 701 O O . LEU A 1 83 ? 4.043 -1.796 -5.132 1.00 94.81 83 LEU A O 1
ATOM 705 N N . GLU A 1 84 ? 3.623 -0.578 -3.308 1.00 91.19 84 GLU A N 1
ATOM 706 C CA . GLU A 1 84 ? 3.811 0.704 -3.989 1.00 91.19 84 GLU A CA 1
ATOM 707 C C . GLU A 1 84 ? 5.248 0.915 -4.464 1.00 91.19 84 GLU A C 1
ATOM 709 O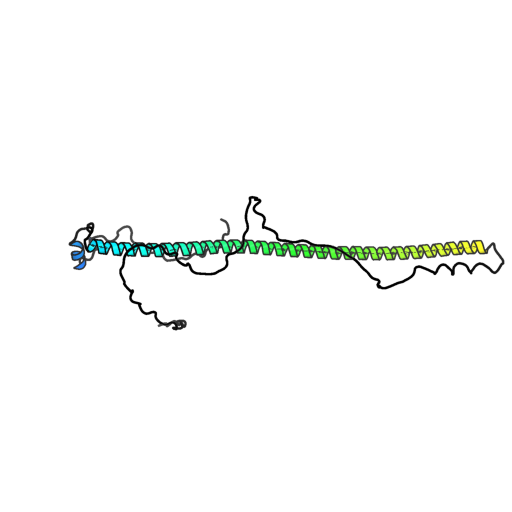 O . GLU A 1 84 ? 5.447 1.372 -5.591 1.00 91.19 84 GLU A O 1
ATOM 714 N N . MET A 1 85 ? 6.238 0.536 -3.651 1.00 94.06 85 MET A N 1
ATOM 715 C CA . MET A 1 85 ? 7.646 0.569 -4.052 1.00 94.06 85 MET A CA 1
ATOM 716 C C . MET A 1 85 ? 7.928 -0.383 -5.219 1.00 94.06 85 MET A C 1
ATOM 718 O O . MET A 1 85 ? 8.586 0.010 -6.181 1.00 94.06 85 MET A O 1
ATOM 722 N N . GLU A 1 86 ? 7.405 -1.611 -5.171 1.00 95.25 86 GLU A N 1
ATOM 723 C CA . GLU A 1 86 ? 7.572 -2.598 -6.246 1.00 95.25 86 GLU A CA 1
ATOM 724 C C . GLU A 1 86 ? 6.930 -2.128 -7.560 1.00 95.25 86 GLU A C 1
ATOM 726 O O . GLU A 1 86 ? 7.540 -2.238 -8.624 1.00 95.25 86 GLU A O 1
ATOM 731 N N . MET A 1 87 ? 5.732 -1.540 -7.501 1.00 92.62 87 MET A N 1
ATOM 732 C CA . MET A 1 87 ? 5.063 -0.962 -8.673 1.00 92.62 87 MET A CA 1
ATOM 733 C C . MET A 1 87 ? 5.855 0.207 -9.267 1.00 92.62 87 MET A C 1
ATOM 735 O O . MET A 1 87 ? 5.981 0.330 -10.488 1.00 92.62 87 MET A O 1
ATOM 739 N N . GLU A 1 88 ? 6.405 1.074 -8.416 1.00 93.19 88 GLU A N 1
ATOM 740 C CA . GLU A 1 88 ? 7.245 2.182 -8.856 1.00 93.19 88 GLU A CA 1
ATOM 741 C C . GLU A 1 88 ? 8.542 1.674 -9.499 1.00 93.19 88 GLU A C 1
ATOM 743 O O . GLU A 1 88 ? 8.891 2.134 -10.586 1.00 93.19 88 GLU A O 1
ATOM 748 N N . ALA A 1 89 ? 9.205 0.675 -8.914 1.00 94.88 89 ALA A N 1
ATOM 749 C CA . ALA A 1 89 ? 10.377 0.035 -9.509 1.00 94.88 89 ALA A CA 1
ATOM 750 C C . ALA A 1 89 ? 10.054 -0.588 -10.879 1.00 94.88 89 ALA A C 1
ATOM 752 O O . ALA A 1 89 ? 10.713 -0.264 -11.869 1.00 94.88 89 ALA A O 1
ATOM 753 N N . ALA A 1 90 ? 8.979 -1.376 -10.975 1.00 94.94 90 ALA A N 1
ATOM 754 C CA . ALA A 1 90 ? 8.543 -2.006 -12.221 1.00 94.94 90 ALA A CA 1
ATOM 755 C C . ALA A 1 90 ? 8.240 -0.980 -13.329 1.00 94.94 90 ALA A C 1
ATOM 757 O O . ALA A 1 90 ? 8.545 -1.208 -14.502 1.00 94.94 90 ALA A O 1
ATOM 758 N N . ARG A 1 91 ? 7.687 0.189 -12.976 1.00 93.31 91 ARG A N 1
ATOM 759 C CA . ARG A 1 91 ? 7.498 1.295 -13.926 1.00 93.31 91 ARG A CA 1
ATOM 760 C C . ARG A 1 91 ? 8.825 1.797 -14.484 1.00 93.31 91 ARG A C 1
ATOM 762 O O . ARG A 1 91 ? 8.935 1.988 -15.696 1.00 93.31 91 ARG A O 1
ATOM 769 N N . HIS A 1 92 ? 9.797 2.056 -13.610 1.00 96.56 92 HIS A N 1
ATOM 770 C CA . HIS A 1 92 ? 11.109 2.551 -14.019 1.00 96.56 92 HIS A CA 1
ATOM 771 C C . HIS A 1 92 ? 11.821 1.520 -14.898 1.00 96.56 92 HIS A C 1
ATOM 773 O O . HIS A 1 92 ? 12.315 1.869 -15.969 1.00 96.56 92 HIS A O 1
ATOM 779 N N . GLU A 1 93 ? 11.793 0.243 -14.513 1.00 97.12 93 GLU A N 1
ATOM 780 C CA . GLU A 1 93 ? 12.339 -0.853 -15.317 1.00 97.12 93 GLU A CA 1
ATOM 781 C C . GLU A 1 93 ? 11.681 -0.938 -16.697 1.00 97.12 93 GLU A C 1
ATOM 783 O O . GLU A 1 93 ? 12.371 -1.046 -17.712 1.00 97.12 93 GLU A O 1
ATOM 788 N N . HIS A 1 94 ? 10.353 -0.821 -16.762 1.00 97.12 94 HIS A N 1
ATOM 789 C CA . HIS A 1 94 ? 9.632 -0.820 -18.030 1.00 97.12 94 HIS A CA 1
ATOM 790 C C . HIS A 1 94 ? 10.012 0.378 -18.913 1.00 97.12 94 HIS A C 1
ATOM 792 O O . HIS A 1 94 ? 10.230 0.222 -20.115 1.00 97.12 94 HIS A O 1
ATOM 798 N N . GLN A 1 95 ? 10.158 1.569 -18.330 1.00 97.06 95 GLN A N 1
ATOM 799 C CA . GLN A 1 95 ? 10.603 2.753 -19.063 1.00 97.06 95 GLN A CA 1
ATOM 800 C C . GLN A 1 95 ? 12.017 2.566 -19.630 1.00 97.06 95 GLN A C 1
ATOM 802 O O . GLN A 1 95 ? 12.255 2.857 -20.803 1.00 97.06 95 GLN A O 1
ATOM 807 N N . VAL A 1 96 ? 12.939 2.024 -18.829 1.00 98.19 96 VAL A N 1
ATOM 808 C CA . VAL A 1 96 ? 14.304 1.701 -19.269 1.00 98.19 96 VAL A CA 1
ATOM 809 C C . VAL A 1 96 ? 14.287 0.657 -20.386 1.00 98.19 96 VAL A C 1
ATOM 811 O O . VAL A 1 96 ? 15.013 0.803 -21.370 1.00 98.19 96 VAL A O 1
ATOM 814 N N . MET A 1 97 ? 13.438 -0.368 -20.285 1.00 98.25 97 MET A N 1
ATOM 815 C CA . MET A 1 97 ? 13.270 -1.384 -21.327 1.00 98.25 97 MET A CA 1
ATOM 816 C C . MET A 1 97 ? 12.832 -0.761 -22.660 1.00 98.25 97 MET A C 1
ATOM 818 O O . MET A 1 97 ? 13.449 -1.044 -23.689 1.00 98.25 97 MET A O 1
ATOM 822 N N . LEU A 1 98 ? 11.827 0.121 -22.648 1.00 98.12 98 LEU A N 1
ATOM 823 C CA . LEU A 1 98 ? 11.363 0.821 -23.852 1.00 98.12 98 LEU A CA 1
ATOM 824 C C . LEU A 1 98 ? 12.463 1.698 -24.461 1.00 98.12 98 LEU A C 1
ATOM 826 O O . LEU A 1 98 ? 12.690 1.653 -25.670 1.00 98.12 98 LEU A O 1
ATOM 830 N N . MET A 1 99 ? 13.192 2.451 -23.632 1.00 98.31 99 MET A N 1
ATOM 831 C CA . MET A 1 99 ? 14.322 3.262 -24.097 1.00 98.31 99 MET A CA 1
ATOM 832 C C . MET A 1 99 ? 15.425 2.399 -24.718 1.00 98.31 99 MET A C 1
ATOM 834 O O . MET A 1 99 ? 15.975 2.749 -25.762 1.00 98.31 99 MET A O 1
ATOM 838 N N . ARG A 1 100 ? 15.729 1.245 -24.114 1.00 98.31 100 ARG A N 1
ATOM 839 C CA . ARG A 1 100 ? 16.717 0.295 -24.636 1.00 98.31 100 ARG A CA 1
ATOM 840 C C . ARG A 1 100 ? 16.287 -0.285 -25.981 1.00 98.31 100 ARG A C 1
ATOM 842 O O . ARG A 1 100 ? 17.119 -0.406 -26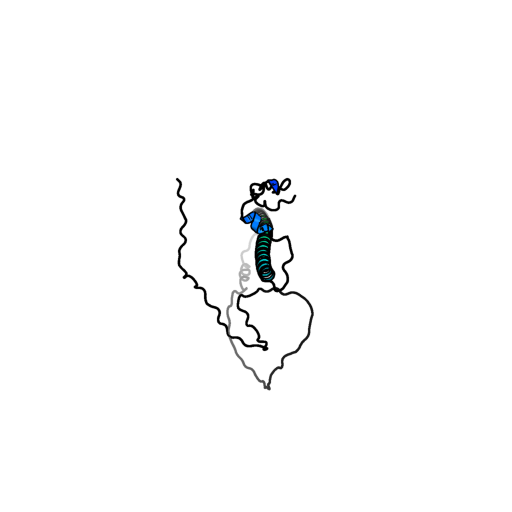.876 1.00 98.31 100 ARG A O 1
ATOM 849 N N . GLN A 1 101 ? 15.011 -0.629 -26.135 1.00 98.25 101 GLN A N 1
ATOM 850 C CA . GLN A 1 101 ? 14.476 -1.132 -27.398 1.00 98.25 101 GLN A CA 1
ATOM 851 C C . GLN A 1 101 ? 14.576 -0.078 -28.508 1.00 98.25 101 GLN A C 1
ATOM 853 O O . GLN A 1 101 ? 15.027 -0.394 -29.609 1.00 98.25 101 GLN A O 1
ATOM 858 N N . ASP A 1 102 ? 14.205 1.172 -28.217 1.00 98.19 102 ASP A N 1
ATOM 859 C CA . ASP A 1 102 ? 14.293 2.273 -29.181 1.00 98.19 102 ASP A CA 1
ATOM 860 C C . ASP A 1 102 ? 15.745 2.545 -29.597 1.00 98.19 102 ASP A C 1
ATOM 862 O O . ASP A 1 102 ? 16.033 2.702 -30.784 1.00 98.19 102 ASP A O 1
ATOM 866 N N . LEU A 1 103 ? 16.678 2.518 -28.639 1.00 98.31 103 LEU A N 1
ATOM 867 C CA . LEU A 1 103 ? 18.103 2.685 -28.915 1.00 98.31 103 LEU A CA 1
ATOM 868 C C . LEU A 1 103 ? 18.640 1.580 -29.833 1.00 98.31 103 LEU A C 1
ATOM 870 O O . LEU A 1 103 ? 19.305 1.882 -30.821 1.00 98.31 103 LEU A O 1
ATOM 874 N N . MET A 1 104 ? 18.318 0.316 -29.544 1.00 97.81 104 MET A N 1
ATOM 875 C CA . MET A 1 104 ? 18.719 -0.821 -30.381 1.00 97.81 104 MET A CA 1
ATOM 876 C C . MET A 1 104 ? 18.141 -0.715 -31.794 1.00 97.81 104 MET A C 1
ATOM 878 O O . MET A 1 104 ? 18.848 -0.982 -32.764 1.00 97.81 104 MET A O 1
ATOM 882 N N . ARG A 1 105 ? 16.879 -0.282 -31.926 1.00 98.25 105 ARG A N 1
ATOM 883 C CA . ARG A 1 105 ? 16.250 -0.065 -33.236 1.00 98.25 105 ARG A CA 1
ATOM 884 C C . ARG A 1 105 ? 17.022 0.974 -34.051 1.00 98.25 105 ARG A C 1
ATOM 886 O O . ARG A 1 105 ? 17.369 0.708 -35.196 1.00 98.25 105 ARG A O 1
ATOM 893 N N . ARG A 1 106 ? 17.352 2.119 -33.445 1.00 97.94 106 ARG A N 1
ATOM 894 C CA . ARG A 1 106 ? 18.119 3.188 -34.108 1.00 97.94 106 ARG A CA 1
ATOM 895 C C . ARG A 1 106 ? 19.545 2.759 -34.460 1.00 97.94 106 ARG A C 1
ATOM 897 O O . ARG A 1 106 ? 20.039 3.120 -35.521 1.00 97.94 106 ARG A O 1
ATOM 904 N N . GLN A 1 107 ? 20.210 1.993 -33.594 1.00 97.62 107 GLN A N 1
ATOM 905 C CA . GLN A 1 107 ? 21.549 1.465 -33.878 1.00 97.62 107 GLN A CA 1
ATOM 906 C C . GLN A 1 107 ? 21.545 0.515 -35.081 1.00 97.62 107 GLN A C 1
ATOM 908 O O . GLN A 1 107 ? 22.423 0.607 -35.934 1.00 97.62 107 GLN A O 1
ATOM 913 N N . GLU A 1 108 ? 20.543 -0.357 -35.183 1.00 97.62 108 GLU A N 1
ATOM 914 C CA . GLU A 1 108 ? 20.378 -1.255 -36.329 1.00 97.62 108 GLU A CA 1
ATOM 915 C C . GLU A 1 108 ? 20.057 -0.484 -37.622 1.00 97.62 108 GLU A C 1
ATOM 917 O O . GLU A 1 108 ? 20.613 -0.787 -38.676 1.00 97.62 108 GLU A O 1
ATOM 922 N N . GLU A 1 109 ? 19.212 0.551 -37.555 1.00 97.44 109 GLU A N 1
ATOM 923 C CA . GLU A 1 109 ? 18.941 1.445 -38.691 1.00 97.44 109 GLU A CA 1
ATOM 924 C C . GLU A 1 109 ? 20.223 2.137 -39.188 1.00 97.44 109 GLU A C 1
ATOM 926 O O . GLU A 1 109 ? 20.499 2.134 -40.390 1.00 97.44 109 GLU A O 1
ATOM 931 N N . LEU A 1 110 ? 21.038 2.671 -38.270 1.00 98.00 110 LEU A N 1
ATOM 932 C CA . LEU A 1 110 ? 22.326 3.288 -38.599 1.00 98.00 110 LEU A CA 1
ATOM 933 C C . LEU A 1 110 ? 23.293 2.282 -39.224 1.00 98.00 110 LEU A C 1
ATOM 935 O O . LEU A 1 110 ? 23.873 2.567 -40.269 1.00 98.00 110 LEU A O 1
ATOM 939 N N . ARG A 1 111 ? 23.408 1.085 -38.642 1.00 97.69 111 ARG A N 1
ATOM 940 C CA . ARG A 1 111 ? 24.261 0.016 -39.169 1.00 97.69 111 ARG A CA 1
ATOM 941 C C . ARG A 1 111 ? 23.877 -0.361 -40.601 1.00 97.69 111 ARG A C 1
ATOM 943 O O . ARG A 1 111 ? 24.751 -0.488 -41.453 1.00 97.69 111 ARG A O 1
ATOM 950 N N . ARG A 1 112 ? 22.580 -0.488 -40.898 1.00 97.44 112 ARG A N 1
ATOM 951 C CA . ARG A 1 112 ? 22.103 -0.770 -42.264 1.00 97.44 112 ARG A CA 1
ATOM 952 C C . ARG A 1 112 ? 22.451 0.349 -43.237 1.00 97.44 112 ARG A C 1
ATOM 954 O O . ARG A 1 112 ? 22.846 0.065 -44.365 1.00 97.44 112 ARG A O 1
ATOM 961 N N . MET A 1 113 ? 22.317 1.608 -42.819 1.00 96.94 113 MET A N 1
ATOM 962 C CA . MET A 1 113 ? 22.716 2.739 -43.659 1.00 96.94 113 MET A CA 1
ATOM 963 C C . MET A 1 113 ? 24.228 2.759 -43.914 1.00 96.94 113 MET A C 1
ATOM 965 O O . MET A 1 113 ? 24.639 2.986 -45.050 1.00 96.94 113 MET A O 1
ATOM 969 N N . GLU A 1 114 ? 25.052 2.473 -42.905 1.00 96.56 114 GLU A N 1
ATOM 970 C CA . GLU A 1 114 ? 26.507 2.355 -43.064 1.00 96.56 114 GLU A CA 1
ATOM 971 C C . GLU A 1 114 ? 26.895 1.205 -44.002 1.00 96.56 114 GLU A C 1
ATOM 973 O O . GLU A 1 114 ? 27.746 1.382 -44.875 1.00 96.56 114 GLU A O 1
ATOM 978 N N . GLU A 1 115 ? 26.249 0.042 -43.879 1.00 97.19 115 GLU A N 1
ATOM 979 C CA . GLU A 1 115 ? 26.476 -1.105 -44.762 1.00 97.19 115 GLU A CA 1
ATOM 980 C C . GLU A 1 115 ? 26.113 -0.776 -46.218 1.00 97.19 115 GLU A C 1
ATOM 982 O O . GLU A 1 115 ? 26.901 -1.061 -47.125 1.00 97.19 115 GLU A O 1
ATOM 987 N N . LEU A 1 116 ? 24.971 -0.119 -46.452 1.00 97.31 116 LEU A N 1
ATOM 988 C CA . LEU A 1 116 ? 24.571 0.355 -47.781 1.00 97.31 116 LEU A CA 1
ATOM 989 C C . LEU A 1 116 ? 25.563 1.379 -48.344 1.00 97.31 116 LEU A C 1
ATOM 991 O O . LEU A 1 116 ? 25.982 1.262 -49.497 1.00 97.31 116 LEU A O 1
ATOM 995 N N . HIS A 1 117 ? 25.988 2.345 -47.528 1.00 96.88 117 HIS A N 1
ATOM 996 C CA . HIS A 1 117 ? 26.974 3.340 -47.938 1.00 96.88 117 HIS A CA 1
ATOM 997 C C . HIS A 1 117 ? 28.314 2.689 -48.310 1.00 96.88 117 HIS A C 1
ATOM 999 O O .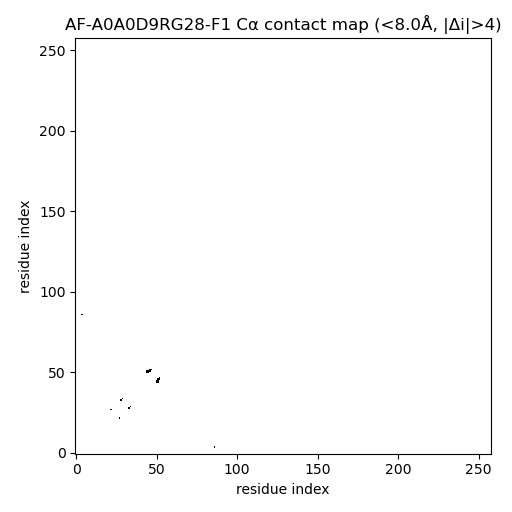 HIS A 1 117 ? 28.909 3.012 -49.338 1.00 96.88 117 HIS A O 1
ATOM 1005 N N . ASN A 1 118 ? 28.777 1.719 -47.520 1.00 97.31 118 ASN A N 1
ATOM 1006 C CA . ASN A 1 118 ? 30.022 1.008 -47.790 1.00 97.31 118 ASN A CA 1
ATOM 1007 C C . ASN A 1 118 ? 29.938 0.175 -49.083 1.00 97.31 118 ASN A C 1
ATOM 1009 O O . ASN A 1 118 ? 30.885 0.168 -49.872 1.00 97.31 118 ASN A O 1
ATOM 1013 N N . GLN A 1 119 ? 28.796 -0.471 -49.348 1.00 97.25 119 GLN A N 1
ATOM 1014 C CA . GLN A 1 119 ? 28.543 -1.154 -50.623 1.00 97.25 119 GLN A CA 1
ATOM 1015 C C . GLN A 1 119 ? 28.597 -0.182 -51.808 1.00 97.25 119 GLN A C 1
ATOM 1017 O O . GLN A 1 119 ? 29.204 -0.492 -52.835 1.00 97.25 119 GLN A O 1
ATOM 1022 N N . GLU A 1 120 ? 28.008 1.007 -51.675 1.00 96.12 120 GLU A N 1
ATOM 1023 C CA . GLU A 1 120 ? 28.037 2.030 -52.721 1.00 96.12 120 GLU A CA 1
ATOM 1024 C C . GLU A 1 120 ? 29.458 2.541 -52.988 1.00 96.12 120 GLU A C 1
ATOM 1026 O O . GLU A 1 120 ? 29.884 2.617 -54.145 1.00 96.12 120 GLU A O 1
ATOM 1031 N N . VAL A 1 121 ? 30.240 2.798 -51.936 1.00 97.12 121 VAL A N 1
ATOM 1032 C CA . VAL A 1 121 ? 31.654 3.181 -52.053 1.00 97.12 121 VAL A CA 1
ATOM 1033 C C . VAL A 1 121 ? 32.470 2.079 -52.731 1.00 97.12 121 VAL A C 1
ATOM 1035 O O . VAL A 1 121 ? 33.258 2.369 -53.634 1.00 97.12 121 VAL A O 1
ATOM 1038 N N . GLN A 1 122 ? 32.283 0.812 -52.349 1.00 95.94 122 GLN A N 1
ATOM 1039 C CA . GLN A 1 122 ? 32.958 -0.317 -52.996 1.00 95.94 122 GLN A CA 1
ATOM 1040 C C . GLN A 1 122 ? 32.583 -0.432 -54.475 1.00 95.94 122 GLN A C 1
ATOM 1042 O O . GLN A 1 122 ? 33.464 -0.595 -55.321 1.00 95.94 122 GLN A O 1
ATOM 1047 N N . LYS A 1 123 ? 31.297 -0.293 -54.809 1.00 96.81 123 LYS A N 1
ATOM 1048 C CA . LYS A 1 123 ? 30.814 -0.316 -56.194 1.00 96.81 123 LYS A CA 1
ATOM 1049 C C . LYS A 1 123 ? 31.407 0.830 -57.013 1.00 96.81 123 LYS A C 1
ATOM 1051 O O . LY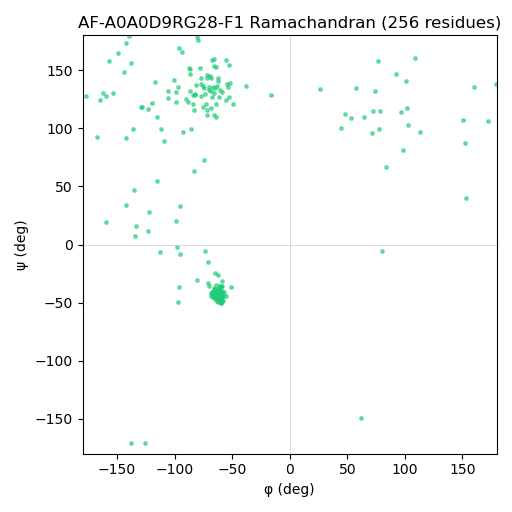S A 1 123 ? 31.839 0.606 -58.143 1.00 96.81 123 LYS A O 1
ATOM 1056 N N . ARG A 1 124 ? 31.480 2.036 -56.441 1.00 96.12 124 ARG A N 1
ATOM 1057 C CA . ARG A 1 124 ? 32.108 3.203 -57.075 1.00 96.12 124 ARG A CA 1
ATOM 1058 C C . ARG A 1 124 ? 33.594 2.960 -57.344 1.00 96.12 124 ARG A C 1
ATOM 1060 O O . ARG A 1 124 ? 34.029 3.178 -58.468 1.00 96.12 124 ARG A O 1
ATOM 1067 N N . LYS A 1 125 ? 34.335 2.423 -56.367 1.00 95.50 125 LYS A N 1
ATOM 1068 C CA . LYS A 1 125 ? 35.752 2.048 -56.533 1.00 95.50 125 LYS A CA 1
ATOM 1069 C C . LYS A 1 125 ? 35.956 0.995 -57.625 1.00 95.50 125 LYS A C 1
ATOM 1071 O O . LYS A 1 125 ? 36.877 1.114 -58.422 1.00 95.50 125 LYS A O 1
ATOM 1076 N N . GLN A 1 126 ? 35.099 -0.027 -57.693 1.00 94.19 126 GLN A N 1
ATOM 1077 C CA . GLN A 1 126 ? 35.178 -1.039 -58.755 1.00 94.19 126 GLN A CA 1
ATOM 1078 C C . GLN A 1 126 ? 34.910 -0.446 -60.142 1.00 94.19 126 GLN A C 1
ATOM 1080 O O . GLN A 1 126 ? 35.563 -0.830 -61.111 1.00 94.19 126 GLN A O 1
ATOM 1085 N N . LEU A 1 127 ? 33.947 0.474 -60.248 1.00 93.81 127 LEU A N 1
ATOM 1086 C CA . LEU A 1 127 ? 33.651 1.162 -61.501 1.00 93.81 127 LEU A CA 1
ATOM 1087 C C . LEU A 1 127 ? 34.833 2.034 -61.946 1.00 93.81 127 LEU A C 1
ATOM 1089 O O . LEU A 1 127 ? 35.203 2.000 -63.114 1.00 93.81 127 LEU A O 1
ATOM 1093 N N . GLU A 1 128 ? 35.434 2.769 -61.013 1.00 92.31 128 GLU A N 1
ATOM 1094 C CA . GLU A 1 128 ? 36.610 3.608 -61.255 1.00 92.31 128 GLU A CA 1
ATOM 1095 C C . GLU A 1 128 ? 37.809 2.777 -61.728 1.00 92.31 128 GLU A C 1
ATOM 1097 O O . GLU A 1 128 ? 38.396 3.097 -62.757 1.00 92.31 128 GLU A O 1
ATOM 1102 N N . LEU A 1 129 ? 38.095 1.646 -61.071 1.00 93.50 129 LEU A N 1
ATOM 1103 C CA . LEU A 1 129 ? 39.171 0.738 -61.479 1.00 93.50 129 LEU A CA 1
ATOM 1104 C C . LEU A 1 129 ? 38.956 0.184 -62.898 1.00 93.50 129 LEU A C 1
ATOM 1106 O O . LEU A 1 129 ? 39.898 0.105 -63.681 1.00 93.50 129 LEU A O 1
ATOM 1110 N N . ARG A 1 130 ? 37.712 -0.167 -63.259 1.00 91.44 130 ARG A N 1
ATOM 1111 C CA . ARG A 1 130 ? 37.377 -0.604 -64.627 1.00 91.44 130 ARG A CA 1
ATOM 1112 C C . ARG A 1 130 ? 37.596 0.503 -65.654 1.00 91.44 130 ARG A C 1
ATOM 1114 O O . ARG A 1 130 ? 38.124 0.229 -66.727 1.00 91.44 130 ARG A O 1
ATOM 1121 N N . GLN A 1 131 ? 37.197 1.735 -65.338 1.00 91.44 131 GLN A N 1
ATOM 1122 C CA . GLN A 1 131 ? 37.414 2.881 -66.225 1.00 91.44 131 GLN A CA 1
ATOM 1123 C C . GLN A 1 131 ? 38.904 3.194 -66.387 1.00 91.44 131 GLN A C 1
ATOM 1125 O O . GLN A 1 131 ? 39.348 3.499 -67.493 1.00 91.44 131 GLN A O 1
ATOM 1130 N N . GLU A 1 132 ? 39.687 3.093 -65.313 1.00 91.75 132 GLU A N 1
ATOM 1131 C CA . GLU A 1 132 ? 41.135 3.279 -65.363 1.00 91.75 132 GLU A CA 1
ATOM 1132 C C . GLU A 1 132 ? 41.822 2.178 -66.179 1.00 91.75 132 GLU A C 1
ATOM 1134 O O . GLU A 1 132 ? 42.687 2.487 -66.996 1.00 91.75 132 GLU A O 1
ATOM 1139 N N . GLU A 1 133 ? 41.405 0.914 -66.042 1.00 89.38 133 GLU A N 1
ATOM 1140 C CA . GLU A 1 133 ? 41.915 -0.185 -66.870 1.00 89.38 133 GLU A CA 1
ATOM 1141 C C . GLU A 1 133 ? 41.584 0.028 -68.356 1.00 89.38 133 GLU A C 1
ATOM 1143 O O . GLU A 1 133 ? 42.443 -0.161 -69.216 1.00 89.38 133 GLU A O 1
ATOM 1148 N N . GLU A 1 134 ? 40.368 0.476 -68.676 1.00 88.19 134 GLU A N 1
ATOM 1149 C CA . GLU A 1 134 ? 39.967 0.794 -70.049 1.00 88.19 134 GLU A CA 1
ATOM 1150 C C . GLU A 1 134 ? 40.765 1.980 -70.616 1.00 88.19 134 GLU A C 1
ATOM 1152 O O . GLU A 1 134 ? 41.225 1.930 -71.761 1.00 88.19 134 GLU A O 1
ATOM 1157 N N . ARG A 1 135 ? 40.999 3.027 -69.811 1.00 90.06 135 ARG A N 1
ATOM 1158 C CA . ARG A 1 135 ? 41.856 4.159 -70.191 1.00 90.06 135 ARG A CA 1
ATOM 1159 C C . ARG A 1 135 ? 43.293 3.699 -70.426 1.00 90.06 135 ARG A C 1
ATOM 1161 O O . ARG A 1 135 ? 43.869 4.029 -71.458 1.00 90.06 135 ARG A O 1
ATOM 1168 N N . ARG A 1 136 ? 43.838 2.879 -69.526 1.00 88.25 136 ARG A N 1
ATOM 1169 C CA . ARG A 1 136 ? 45.189 2.325 -69.632 1.00 88.25 136 ARG A CA 1
ATOM 1170 C C . ARG A 1 136 ? 45.348 1.430 -70.861 1.00 88.25 136 ARG A C 1
ATOM 1172 O O . ARG A 1 136 ? 46.358 1.545 -71.543 1.00 88.25 136 ARG A O 1
ATOM 1179 N N . ARG A 1 137 ? 44.362 0.590 -71.197 1.00 86.38 137 ARG A N 1
ATOM 1180 C CA . ARG A 1 137 ? 44.383 -0.212 -72.437 1.00 86.38 137 ARG A CA 1
ATOM 1181 C C . ARG A 1 137 ? 44.423 0.672 -73.681 1.00 86.38 137 ARG A C 1
ATOM 1183 O O . ARG A 1 137 ? 45.240 0.425 -74.559 1.00 86.38 137 ARG A O 1
ATOM 1190 N N . ARG A 1 138 ? 43.607 1.731 -73.736 1.00 85.19 138 ARG A N 1
ATOM 1191 C CA . ARG A 1 138 ? 43.633 2.705 -74.844 1.00 85.19 138 ARG A CA 1
ATOM 1192 C C . ARG A 1 138 ? 44.967 3.448 -74.935 1.00 85.19 138 ARG A C 1
ATOM 1194 O O . ARG A 1 138 ? 45.481 3.643 -76.031 1.00 85.19 138 ARG A O 1
ATOM 1201 N N . GLU A 1 139 ? 45.536 3.852 -73.800 1.00 86.00 139 GLU A N 1
ATOM 1202 C CA . GLU A 1 139 ? 46.859 4.486 -73.741 1.00 86.00 139 GLU A CA 1
ATOM 1203 C C . GLU A 1 139 ? 47.970 3.524 -74.192 1.00 86.00 139 GLU A C 1
ATOM 1205 O O . GLU A 1 139 ? 48.836 3.918 -74.969 1.00 86.00 139 GLU A O 1
ATOM 1210 N N . GLU A 1 140 ? 47.938 2.258 -73.767 1.00 85.38 140 GLU A N 1
ATOM 1211 C CA . GLU A 1 140 ? 48.880 1.222 -74.206 1.00 85.38 140 GLU A CA 1
ATOM 1212 C C . GLU A 1 140 ? 48.724 0.895 -75.703 1.00 85.38 140 GLU A C 1
ATOM 1214 O O . GLU A 1 140 ? 49.732 0.707 -76.382 1.00 85.38 140 GLU A O 1
ATOM 1219 N N . GLU A 1 141 ? 47.505 0.883 -76.251 1.00 82.88 141 GLU A N 1
ATOM 1220 C CA . GLU A 1 141 ? 47.251 0.730 -77.693 1.00 82.88 141 GLU A CA 1
ATOM 1221 C C . GLU A 1 141 ? 47.773 1.921 -78.505 1.00 82.88 141 GLU A C 1
ATOM 1223 O O . GLU A 1 141 ? 48.456 1.724 -79.510 1.00 82.88 141 GLU A O 1
ATOM 1228 N N . MET A 1 142 ? 47.526 3.154 -78.051 1.00 81.50 142 MET A N 1
ATOM 1229 C CA . MET A 1 142 ? 48.081 4.369 -78.661 1.00 81.50 142 MET A CA 1
ATOM 1230 C C . MET A 1 142 ? 49.610 4.392 -78.579 1.00 81.50 142 MET A C 1
ATOM 1232 O O . MET A 1 142 ? 50.273 4.751 -79.553 1.00 81.50 142 MET A O 1
ATOM 1236 N N . ARG A 1 143 ? 50.191 3.961 -77.451 1.00 80.56 143 ARG A N 1
ATOM 1237 C CA . ARG A 1 143 ? 51.646 3.837 -77.295 1.00 80.56 143 ARG A CA 1
ATOM 1238 C C . ARG A 1 143 ? 52.213 2.774 -78.227 1.00 80.56 143 ARG A C 1
ATOM 1240 O O . ARG A 1 143 ? 53.213 3.043 -78.877 1.00 80.56 143 ARG A O 1
ATOM 1247 N N . ARG A 1 144 ? 51.562 1.615 -78.364 1.00 78.50 144 ARG A N 1
ATOM 1248 C CA . ARG A 1 144 ? 51.947 0.583 -79.340 1.00 78.50 144 ARG A CA 1
ATOM 1249 C C . ARG A 1 144 ? 51.862 1.093 -80.772 1.00 78.50 144 ARG A C 1
ATOM 1251 O O . ARG A 1 144 ? 52.790 0.850 -81.527 1.00 78.50 144 ARG A O 1
ATOM 1258 N N . GLN A 1 145 ? 50.813 1.828 -81.143 1.00 79.94 145 GLN A N 1
ATOM 1259 C CA . GLN A 1 145 ? 50.726 2.452 -82.469 1.00 79.94 145 GLN A CA 1
ATOM 1260 C C . GLN A 1 145 ? 51.841 3.479 -82.691 1.00 79.94 145 GLN A C 1
ATOM 1262 O O . GLN A 1 145 ? 52.417 3.537 -83.774 1.00 79.94 145 GLN A O 1
ATOM 1267 N N . GLN A 1 146 ? 52.175 4.278 -81.676 1.00 77.88 146 GLN A N 1
ATOM 1268 C CA . GLN A 1 146 ? 53.266 5.248 -81.751 1.00 77.88 146 GLN A CA 1
ATOM 1269 C C . GLN A 1 146 ? 54.641 4.560 -81.829 1.00 77.88 146 GLN A C 1
ATOM 1271 O O . GLN A 1 146 ? 55.474 4.961 -82.639 1.00 77.88 146 GLN A O 1
ATOM 1276 N N . GLU A 1 147 ? 54.864 3.496 -81.052 1.00 78.81 147 GLU A N 1
ATOM 1277 C CA . GLU A 1 147 ? 56.044 2.627 -81.128 1.00 78.81 147 GLU A CA 1
ATOM 1278 C C . GLU A 1 147 ? 56.130 1.929 -82.497 1.00 78.81 147 GLU A C 1
ATOM 1280 O O . GLU A 1 147 ? 57.208 1.868 -83.075 1.00 78.81 147 GLU A O 1
ATOM 1285 N N . GLU A 1 148 ? 55.017 1.465 -83.070 1.00 76.38 148 GLU A N 1
ATOM 1286 C CA . GLU A 1 148 ? 54.959 0.844 -84.399 1.00 76.38 148 GLU A CA 1
ATOM 1287 C C . GLU A 1 148 ? 55.206 1.865 -85.522 1.00 76.38 148 GLU A C 1
ATOM 1289 O O . GLU A 1 148 ? 55.889 1.563 -86.502 1.00 76.38 148 GLU A O 1
ATOM 1294 N N . MET A 1 149 ? 54.734 3.104 -85.364 1.00 72.25 149 MET A N 1
ATOM 1295 C CA . MET A 1 149 ? 55.034 4.217 -86.267 1.00 72.25 149 MET A CA 1
ATOM 1296 C C . MET A 1 149 ? 56.516 4.618 -86.192 1.00 72.25 149 MET A C 1
ATOM 1298 O O . MET A 1 149 ? 57.152 4.801 -87.231 1.00 72.25 149 MET A O 1
ATOM 1302 N N . MET A 1 150 ? 57.094 4.683 -84.988 1.00 68.94 150 MET A N 1
ATOM 1303 C CA . MET A 1 150 ? 58.533 4.889 -84.771 1.00 68.94 150 MET A CA 1
ATOM 1304 C C . MET A 1 150 ? 59.365 3.721 -85.312 1.00 68.94 150 MET A C 1
ATOM 1306 O O . MET A 1 150 ? 60.404 3.944 -85.930 1.00 68.94 150 MET A O 1
ATOM 1310 N N . ARG A 1 151 ? 58.891 2.479 -85.165 1.00 64.44 151 ARG A N 1
ATOM 1311 C CA . ARG A 1 151 ? 59.521 1.280 -85.728 1.00 64.44 151 ARG A CA 1
ATOM 1312 C C . ARG A 1 151 ? 59.473 1.291 -87.252 1.00 64.44 151 ARG A C 1
ATOM 1314 O O . ARG A 1 151 ? 60.495 1.026 -87.864 1.00 64.44 151 ARG A O 1
ATOM 1321 N N . ARG A 1 152 ? 58.359 1.683 -87.877 1.00 59.34 152 ARG A N 1
ATOM 1322 C CA . ARG A 1 152 ? 58.287 1.907 -89.333 1.00 59.34 152 ARG A CA 1
ATOM 1323 C C . ARG A 1 152 ? 59.227 3.017 -89.800 1.00 59.34 152 ARG A C 1
ATOM 1325 O O . ARG A 1 152 ? 59.808 2.906 -90.874 1.00 59.34 152 ARG A O 1
ATOM 1332 N N . GLN A 1 153 ? 59.405 4.069 -89.001 1.00 58.47 153 GLN A N 1
ATOM 1333 C CA . GLN A 1 153 ? 60.355 5.138 -89.310 1.00 58.47 153 GLN A CA 1
ATOM 1334 C C . GLN A 1 153 ? 61.817 4.666 -89.167 1.00 58.47 153 GLN A C 1
ATOM 1336 O O . GLN A 1 153 ? 62.671 5.075 -89.950 1.00 58.47 153 GLN A O 1
ATOM 1341 N N . GLN A 1 154 ? 62.101 3.752 -88.232 1.00 55.62 154 GLN A N 1
ATOM 1342 C CA . GLN A 1 154 ? 63.427 3.158 -88.033 1.00 55.62 154 GLN A CA 1
ATOM 1343 C C . GLN A 1 154 ? 63.728 2.011 -89.026 1.00 55.62 154 GLN A C 1
ATOM 1345 O O . GLN A 1 154 ? 64.873 1.859 -89.456 1.00 55.62 154 GLN A O 1
ATOM 1350 N N . GLU A 1 155 ? 62.709 1.271 -89.480 1.00 48.59 155 GLU A N 1
ATOM 1351 C CA . GLU A 1 155 ? 62.789 0.267 -90.558 1.00 48.59 155 GLU A CA 1
ATOM 1352 C C . GLU A 1 155 ? 62.982 0.911 -91.947 1.00 48.59 155 GLU A C 1
ATOM 1354 O O . GLU A 1 155 ? 63.455 0.249 -92.868 1.00 48.59 155 GLU A O 1
ATOM 1359 N N . GLY A 1 156 ? 62.745 2.222 -92.092 1.00 48.59 156 GLY A N 1
ATOM 1360 C CA . GLY A 1 156 ? 63.144 2.999 -93.272 1.00 48.59 156 GLY A CA 1
ATOM 1361 C C . GLY A 1 156 ? 64.650 3.293 -93.384 1.00 48.59 156 GLY A C 1
ATOM 1362 O O . GLY A 1 156 ? 65.068 3.854 -94.395 1.00 48.59 156 GLY A O 1
ATOM 1363 N N . PHE A 1 157 ? 65.477 2.940 -92.385 1.00 47.69 157 PHE A N 1
ATOM 1364 C CA . PHE A 1 157 ? 66.909 3.288 -92.378 1.00 47.69 157 PHE A CA 1
ATOM 1365 C C . PHE A 1 157 ? 67.887 2.157 -91.997 1.00 47.69 157 PHE A C 1
ATOM 1367 O O . PHE A 1 157 ? 69.085 2.411 -91.898 1.00 47.69 157 PHE A O 1
ATOM 1374 N N . LYS A 1 158 ? 67.470 0.895 -91.823 1.00 42.19 158 LYS A N 1
ATOM 1375 C CA . LYS A 1 158 ? 68.439 -0.206 -91.617 1.00 42.19 158 LYS A CA 1
ATOM 1376 C C . LYS A 1 158 ? 68.033 -1.499 -92.313 1.00 42.19 158 LYS A C 1
ATOM 1378 O O . LYS A 1 158 ? 67.364 -2.355 -91.745 1.00 42.19 158 LYS A O 1
ATOM 1383 N N . GLY A 1 159 ? 68.520 -1.651 -93.542 1.00 42.28 159 GLY A N 1
ATOM 1384 C CA . GLY A 1 159 ? 68.724 -2.964 -94.139 1.00 42.28 159 GLY A CA 1
ATOM 1385 C C . GLY A 1 159 ? 69.863 -3.720 -93.442 1.00 42.28 159 GLY A C 1
ATOM 1386 O O . GLY A 1 159 ? 70.867 -3.122 -93.058 1.00 42.28 159 GLY A O 1
ATOM 1387 N N . THR A 1 160 ? 69.682 -5.042 -93.350 1.00 37.78 160 THR A N 1
ATOM 1388 C CA . THR A 1 160 ? 70.681 -6.112 -93.139 1.00 37.78 160 THR A CA 1
ATOM 1389 C C . THR A 1 160 ? 71.452 -6.152 -91.812 1.00 37.78 160 THR A C 1
ATOM 1391 O O . THR A 1 160 ? 72.345 -5.346 -91.597 1.00 37.78 160 THR A O 1
ATOM 1394 N N . PHE A 1 161 ? 71.161 -7.153 -90.966 1.00 33.59 161 PHE A N 1
ATOM 1395 C CA . PHE A 1 161 ? 72.082 -8.235 -90.546 1.00 33.59 161 PHE A CA 1
ATOM 1396 C C . PHE A 1 161 ? 71.370 -9.180 -89.548 1.00 33.59 161 PHE A C 1
ATOM 1398 O O . PHE A 1 161 ? 70.652 -8.684 -88.678 1.00 33.59 161 PHE A O 1
ATOM 1405 N N . PRO A 1 162 ? 71.537 -10.513 -89.641 1.00 53.88 162 PRO A N 1
ATOM 1406 C CA . PRO A 1 162 ? 71.069 -11.434 -88.615 1.00 53.88 162 PRO A CA 1
ATOM 1407 C C . PRO A 1 162 ? 72.120 -11.630 -87.506 1.00 53.88 162 PRO A C 1
ATOM 1409 O O . PRO A 1 162 ? 73.321 -11.617 -87.764 1.00 53.88 162 PRO A O 1
ATOM 1412 N N . ASP A 1 163 ? 71.592 -11.932 -86.320 1.00 39.28 163 ASP A N 1
ATOM 1413 C CA . ASP A 1 163 ? 72.171 -12.773 -85.263 1.00 39.28 163 ASP A CA 1
ATOM 1414 C C . ASP A 1 163 ? 73.025 -12.146 -84.132 1.00 39.28 163 ASP A C 1
ATOM 1416 O O . ASP A 1 163 ? 73.774 -11.189 -84.309 1.00 39.28 163 ASP A O 1
ATOM 1420 N N . ALA A 1 164 ? 72.894 -12.782 -82.957 1.00 46.06 164 ALA A N 1
ATOM 1421 C CA . ALA A 1 164 ? 73.691 -12.686 -81.725 1.00 46.06 164 ALA A CA 1
ATOM 1422 C C . ALA A 1 164 ? 73.405 -11.567 -80.690 1.00 46.06 164 ALA A C 1
ATOM 1424 O O . ALA A 1 164 ? 74.291 -10.775 -80.369 1.00 46.06 164 ALA A O 1
ATOM 1425 N N . ARG A 1 165 ? 72.228 -11.583 -80.026 1.00 42.53 165 ARG A N 1
ATOM 1426 C CA . ARG A 1 165 ? 72.141 -11.185 -78.589 1.00 42.53 165 ARG A CA 1
ATOM 1427 C C . ARG A 1 165 ? 70.918 -11.676 -77.792 1.00 42.53 165 ARG A C 1
ATOM 1429 O O . ARG A 1 165 ? 70.619 -11.130 -76.734 1.00 42.53 165 ARG A O 1
ATOM 1436 N N . GLU A 1 166 ? 70.216 -12.715 -78.237 1.00 44.38 166 GLU A N 1
ATOM 1437 C CA . GLU A 1 166 ? 68.986 -13.182 -77.568 1.00 44.38 166 GLU A CA 1
ATOM 1438 C C . GLU A 1 166 ? 69.210 -14.344 -76.573 1.00 44.38 166 GLU A C 1
ATOM 1440 O O . GLU A 1 166 ? 68.355 -15.205 -76.380 1.00 44.38 166 GLU A O 1
ATOM 1445 N N . GLN A 1 167 ? 70.366 -14.369 -75.900 1.00 46.06 167 GLN A N 1
ATOM 1446 C CA . GLN A 1 167 ? 70.696 -15.372 -74.873 1.00 46.06 167 GLN A CA 1
ATOM 1447 C C . GLN A 1 167 ? 71.039 -14.779 -73.496 1.00 46.06 167 GLN A C 1
ATOM 1449 O O . GLN A 1 167 ? 71.742 -15.405 -72.711 1.00 46.06 167 GLN A O 1
ATOM 1454 N N . GLU A 1 168 ? 70.506 -13.603 -73.150 1.00 45.62 168 GLU A N 1
ATOM 1455 C CA . GLU A 1 168 ? 70.787 -12.994 -71.838 1.00 45.62 168 GLU A CA 1
ATOM 1456 C C . GLU A 1 168 ? 69.590 -12.275 -71.191 1.00 45.62 168 GLU A C 1
ATOM 1458 O O . GLU A 1 168 ? 69.755 -11.281 -70.504 1.00 45.62 168 GLU A O 1
ATOM 1463 N N . ILE A 1 169 ? 68.354 -12.758 -71.373 1.00 48.88 169 ILE A N 1
ATOM 1464 C CA . ILE A 1 169 ? 67.227 -12.410 -70.464 1.00 48.88 169 ILE A CA 1
ATOM 1465 C C . ILE A 1 169 ? 66.433 -13.672 -70.060 1.00 48.88 169 ILE A C 1
ATOM 1467 O O . ILE A 1 169 ? 65.345 -13.622 -69.498 1.00 48.88 169 ILE A O 1
ATOM 1471 N N . ARG A 1 170 ? 67.018 -14.860 -70.273 1.00 53.66 170 ARG A N 1
ATOM 1472 C CA . ARG A 1 170 ? 66.507 -16.142 -69.753 1.00 53.66 170 ARG A CA 1
ATOM 1473 C C . ARG A 1 170 ? 67.231 -16.591 -68.477 1.00 53.66 170 ARG A C 1
ATOM 1475 O O . ARG A 1 170 ? 67.193 -17.764 -68.128 1.00 53.66 170 ARG A O 1
ATOM 1482 N N . MET A 1 171 ? 67.884 -15.652 -67.786 1.00 54.31 171 MET A N 1
ATOM 1483 C CA . MET A 1 171 ? 68.619 -15.883 -66.537 1.00 54.31 171 MET A CA 1
ATOM 1484 C C . MET A 1 171 ? 68.317 -14.796 -65.485 1.00 54.31 171 MET A C 1
ATOM 1486 O O . MET A 1 171 ? 69.209 -14.250 -64.852 1.00 54.31 171 MET A O 1
ATOM 1490 N N . GLY A 1 172 ? 67.030 -14.477 -65.305 1.00 46.25 172 GLY A N 1
ATOM 1491 C CA . GLY A 1 172 ? 66.516 -13.676 -64.179 1.00 46.25 172 GLY A CA 1
ATOM 1492 C C . GLY A 1 172 ? 65.430 -14.393 -63.365 1.00 46.25 172 GLY A C 1
ATOM 1493 O O . GLY A 1 172 ? 64.750 -13.770 -62.558 1.00 46.25 172 GLY A O 1
ATOM 1494 N N . GLN A 1 173 ? 65.240 -15.697 -63.598 1.00 48.12 173 GLN A N 1
ATOM 1495 C CA . GLN A 1 173 ? 64.224 -16.537 -62.954 1.00 48.12 173 GLN A CA 1
ATOM 1496 C C . GLN A 1 173 ? 64.878 -17.635 -62.096 1.00 48.12 173 GLN A C 1
ATOM 1498 O O . GLN A 1 173 ? 64.642 -18.820 -62.274 1.00 48.12 173 GLN A O 1
ATOM 1503 N N . MET A 1 174 ? 65.744 -17.217 -61.180 1.00 42.38 174 MET A N 1
ATOM 1504 C CA . MET A 1 174 ? 66.210 -17.906 -59.967 1.00 42.38 174 MET A CA 1
ATOM 1505 C C . MET A 1 174 ? 66.746 -16.750 -59.105 1.00 42.38 174 MET A C 1
ATOM 1507 O O . MET A 1 174 ? 67.510 -15.944 -59.607 1.00 42.38 174 MET A O 1
ATOM 1511 N N . ALA A 1 175 ? 66.397 -16.507 -57.852 1.00 47.19 175 ALA A N 1
ATOM 1512 C CA . ALA A 1 175 ? 65.851 -17.357 -56.828 1.00 47.19 175 ALA A CA 1
ATOM 1513 C C . ALA A 1 175 ? 65.231 -16.456 -55.744 1.00 47.19 175 ALA A C 1
ATOM 1515 O O . ALA A 1 175 ? 65.881 -15.548 -55.235 1.00 47.19 175 ALA A O 1
ATOM 1516 N N . MET A 1 176 ? 63.993 -16.728 -55.349 1.00 40.69 176 MET A N 1
ATOM 1517 C CA . MET A 1 176 ? 63.509 -16.394 -54.010 1.00 40.69 176 MET A CA 1
ATOM 1518 C C . MET A 1 176 ? 62.746 -17.628 -53.560 1.00 40.69 176 MET A C 1
ATOM 1520 O O . MET A 1 176 ? 61.673 -17.949 -54.070 1.00 40.69 176 MET A O 1
ATOM 1524 N N . GLY A 1 177 ? 63.456 -18.413 -52.755 1.00 42.19 177 GLY A N 1
ATOM 1525 C CA . GLY A 1 177 ? 63.128 -19.780 -52.411 1.00 42.19 177 GLY A CA 1
ATOM 1526 C C . GLY A 1 177 ? 61.832 -19.865 -51.625 1.00 42.19 177 GLY A C 1
ATOM 1527 O O . GLY A 1 177 ? 61.600 -19.122 -50.673 1.00 42.19 177 GLY A O 1
ATOM 1528 N N . GLY A 1 178 ? 61.008 -20.823 -52.031 1.00 37.97 178 GLY A N 1
ATOM 1529 C CA . GLY A 1 178 ? 59.949 -21.344 -51.193 1.00 37.97 178 GLY A CA 1
ATOM 1530 C C . GLY A 1 178 ? 60.514 -22.196 -50.055 1.00 37.97 178 GLY A C 1
ATOM 1531 O O . GLY A 1 178 ? 61.469 -22.944 -50.237 1.00 37.97 178 GLY A O 1
ATOM 1532 N N . ALA A 1 179 ? 59.846 -22.076 -48.910 1.00 42.44 179 ALA A N 1
ATOM 1533 C CA . ALA A 1 179 ? 59.517 -23.139 -47.963 1.00 42.44 179 ALA A CA 1
ATOM 1534 C C . ALA A 1 179 ? 60.638 -24.059 -47.423 1.00 42.44 179 ALA A C 1
ATOM 1536 O O . ALA A 1 179 ? 61.035 -25.030 -48.053 1.00 42.44 179 ALA A O 1
ATOM 1537 N N . MET A 1 180 ? 60.960 -23.868 -46.141 1.00 41.06 180 MET A N 1
ATOM 1538 C CA . MET A 1 180 ? 61.235 -24.928 -45.154 1.00 41.06 180 MET A CA 1
ATOM 1539 C C . MET A 1 180 ? 60.895 -24.329 -43.773 1.00 41.06 180 MET A C 1
ATOM 1541 O O . MET A 1 180 ? 61.276 -23.202 -43.493 1.00 41.06 180 MET A O 1
ATOM 1545 N N . GLY A 1 181 ? 60.127 -24.929 -42.866 1.00 41.97 181 GLY A N 1
ATOM 1546 C CA . GLY A 1 181 ? 59.771 -26.334 -42.726 1.00 41.97 181 GLY A CA 1
ATOM 1547 C C . GLY A 1 181 ? 60.646 -27.031 -41.678 1.00 41.97 181 GLY A C 1
ATOM 1548 O O . GLY A 1 181 ? 61.556 -27.748 -42.055 1.00 41.97 181 GLY A O 1
ATOM 1549 N N . ILE A 1 182 ? 60.282 -26.863 -40.397 1.00 42.06 182 ILE A N 1
ATOM 1550 C CA . ILE A 1 182 ? 60.352 -27.866 -39.308 1.00 42.06 182 ILE A CA 1
ATOM 1551 C C . ILE A 1 182 ? 61.718 -28.160 -38.631 1.00 42.06 182 ILE A C 1
ATOM 1553 O O . ILE A 1 182 ? 62.624 -28.748 -39.201 1.00 42.06 182 ILE A O 1
ATOM 1557 N N . ASN A 1 183 ? 61.757 -27.802 -37.337 1.00 42.91 183 ASN A N 1
ATOM 1558 C CA . ASN A 1 183 ? 62.232 -28.508 -36.125 1.00 42.91 183 ASN A CA 1
ATOM 1559 C C . ASN A 1 183 ? 63.320 -29.608 -36.236 1.00 42.91 183 ASN A C 1
ATOM 1561 O O . ASN A 1 183 ? 63.109 -30.602 -36.922 1.00 42.91 183 ASN A O 1
ATOM 1565 N N . ASN A 1 184 ? 64.343 -29.572 -35.354 1.00 41.97 184 ASN A N 1
ATOM 1566 C CA . ASN A 1 184 ? 64.430 -30.394 -34.115 1.00 41.97 184 ASN A CA 1
ATOM 1567 C C . ASN A 1 184 ? 65.877 -30.549 -33.538 1.00 41.97 184 ASN A C 1
ATOM 1569 O O . ASN A 1 184 ? 66.784 -30.957 -34.250 1.00 41.97 184 ASN A O 1
ATOM 1573 N N . ARG A 1 185 ? 65.989 -30.392 -32.201 1.00 41.25 185 ARG A N 1
ATOM 1574 C CA . ARG A 1 185 ? 66.863 -31.080 -31.196 1.00 41.25 185 ARG A CA 1
ATOM 1575 C C . ARG A 1 185 ? 68.383 -30.839 -31.015 1.00 41.25 185 ARG A C 1
ATOM 1577 O O . ARG A 1 185 ? 69.184 -31.078 -31.906 1.00 41.25 185 ARG A O 1
ATOM 1584 N N . GLY A 1 186 ? 68.740 -30.654 -29.727 1.00 34.00 186 GLY A N 1
ATOM 1585 C CA . GLY A 1 186 ? 69.993 -31.082 -29.054 1.00 34.00 186 GLY A CA 1
ATOM 1586 C C . GLY A 1 186 ? 70.384 -30.173 -27.864 1.00 34.00 186 GLY A C 1
ATOM 1587 O O . GLY A 1 186 ? 70.919 -29.105 -28.105 1.00 34.00 186 GLY A O 1
ATOM 1588 N N . ALA A 1 187 ? 69.906 -30.400 -26.624 1.00 36.91 187 ALA A N 1
ATOM 1589 C CA . ALA A 1 187 ? 70.528 -31.168 -25.508 1.00 36.91 187 ALA A CA 1
ATOM 1590 C C . ALA A 1 187 ? 71.664 -30.411 -24.743 1.00 36.91 187 ALA A C 1
ATOM 1592 O O . ALA A 1 187 ? 72.731 -30.238 -25.310 1.00 36.91 187 ALA A O 1
ATOM 1593 N N . MET A 1 188 ? 71.396 -29.804 -23.560 1.00 47.38 188 MET A N 1
ATOM 1594 C CA . MET A 1 188 ? 71.698 -30.245 -22.149 1.00 47.38 188 MET A CA 1
ATOM 1595 C C . MET A 1 188 ? 73.181 -30.064 -21.697 1.00 47.38 188 MET A C 1
ATOM 1597 O O . MET A 1 188 ? 74.017 -30.086 -22.593 1.00 47.38 188 MET A O 1
ATOM 1601 N N . PRO A 1 189 ? 73.589 -29.972 -20.389 1.00 60.97 189 PRO A N 1
ATOM 1602 C CA . PRO A 1 189 ? 72.880 -30.021 -19.078 1.00 60.97 189 PRO A CA 1
ATOM 1603 C C . PRO A 1 189 ? 73.350 -28.964 -17.994 1.00 60.97 189 PRO A C 1
ATOM 1605 O O . PRO A 1 189 ? 74.117 -28.062 -18.332 1.00 60.97 189 PRO A O 1
ATOM 1608 N N . PRO A 1 190 ? 72.898 -29.047 -16.704 1.00 69.00 190 PRO A N 1
ATOM 1609 C CA . PRO A 1 190 ? 73.029 -27.995 -15.660 1.00 69.00 190 PRO A CA 1
ATOM 1610 C C . PRO A 1 190 ? 73.696 -28.406 -14.300 1.00 69.00 190 PRO A C 1
ATOM 1612 O O . PRO A 1 190 ? 74.139 -29.544 -14.158 1.00 69.00 190 PRO A O 1
ATOM 1615 N N . ALA A 1 191 ? 73.623 -27.489 -13.297 1.00 45.72 191 ALA A N 1
ATOM 1616 C CA . ALA A 1 191 ? 73.726 -27.614 -11.804 1.00 45.72 191 ALA A CA 1
ATOM 1617 C C . ALA A 1 191 ? 75.019 -27.044 -11.132 1.00 45.72 191 ALA A C 1
ATOM 1619 O O . ALA A 1 191 ? 76.004 -26.896 -11.853 1.00 45.72 191 ALA A O 1
ATOM 1620 N N . PRO A 1 192 ? 75.083 -26.740 -9.795 1.00 57.19 192 PRO A N 1
ATOM 1621 C CA . PRO A 1 192 ? 74.141 -27.057 -8.694 1.00 57.19 192 PRO A CA 1
ATOM 1622 C C . PRO A 1 192 ? 73.861 -25.952 -7.617 1.00 57.19 192 PRO A C 1
ATOM 1624 O O . PRO A 1 192 ? 74.404 -24.853 -7.644 1.00 57.19 192 PRO A O 1
ATOM 1627 N N . VAL A 1 193 ? 72.992 -26.305 -6.651 1.00 42.56 193 VAL A N 1
ATOM 1628 C CA . VAL A 1 193 ? 72.663 -25.650 -5.350 1.00 42.56 193 VAL A CA 1
ATOM 1629 C C . VAL A 1 193 ? 73.460 -26.275 -4.177 1.00 42.56 193 VAL A C 1
ATOM 1631 O O . VAL A 1 193 ? 74.070 -27.326 -4.390 1.00 42.56 193 VAL A O 1
ATOM 1634 N N . PRO A 1 194 ? 73.473 -25.692 -2.950 1.00 60.00 194 PRO A N 1
ATOM 1635 C CA . PRO A 1 194 ? 72.582 -26.126 -1.828 1.00 60.00 194 PRO A CA 1
ATOM 1636 C C . PRO A 1 194 ? 72.105 -24.933 -0.936 1.00 60.00 194 PRO A C 1
ATOM 1638 O O . PRO A 1 194 ? 72.763 -23.902 -0.921 1.00 60.00 194 PRO A O 1
ATOM 1641 N N . ALA A 1 195 ? 70.933 -24.838 -0.278 1.00 45.00 195 ALA A N 1
ATOM 1642 C CA . ALA A 1 195 ? 70.076 -25.651 0.617 1.00 45.00 195 ALA A CA 1
ATOM 1643 C C . ALA A 1 195 ? 70.190 -25.252 2.119 1.00 45.00 195 ALA A C 1
ATOM 1645 O O . ALA A 1 195 ? 71.247 -25.408 2.722 1.00 45.00 195 ALA A O 1
ATOM 1646 N N . GLY A 1 196 ? 69.073 -24.796 2.720 1.00 33.47 196 GLY A N 1
ATOM 1647 C CA . GLY A 1 196 ? 68.879 -24.595 4.172 1.00 33.47 196 GLY A CA 1
ATOM 1648 C C . GLY A 1 196 ? 67.556 -23.878 4.546 1.00 33.47 196 GLY A C 1
ATOM 1649 O O . GLY A 1 196 ? 67.422 -22.683 4.321 1.00 33.47 196 GLY A O 1
ATOM 1650 N N . THR A 1 197 ? 66.577 -24.618 5.087 1.00 38.28 197 THR A N 1
ATOM 1651 C CA . THR A 1 197 ? 65.242 -24.230 5.653 1.00 38.28 197 THR A CA 1
ATOM 1652 C C . THR A 1 197 ? 65.331 -23.660 7.099 1.00 38.28 197 THR A C 1
ATOM 1654 O O . THR A 1 197 ? 66.433 -23.778 7.634 1.00 38.28 197 THR A O 1
ATOM 1657 N N . PRO A 1 198 ? 64.271 -23.153 7.818 1.00 48.84 198 PRO A N 1
ATOM 1658 C CA . PRO A 1 198 ? 62.799 -23.288 7.624 1.00 48.84 198 PRO A CA 1
ATOM 1659 C C . PRO A 1 198 ? 61.872 -22.050 7.919 1.00 48.84 198 PRO A C 1
ATOM 1661 O O . PRO A 1 198 ? 62.300 -21.055 8.485 1.00 48.84 198 PRO A O 1
ATOM 1664 N N . ALA A 1 199 ? 60.571 -22.220 7.589 1.00 39.56 199 ALA A N 1
ATOM 1665 C CA . ALA A 1 199 ? 59.305 -21.628 8.115 1.00 39.56 199 ALA A CA 1
ATOM 1666 C C . ALA A 1 199 ? 59.042 -20.091 8.130 1.00 39.56 199 ALA A C 1
ATOM 1668 O O . ALA A 1 199 ? 59.866 -19.333 8.631 1.00 39.56 199 ALA A O 1
ATOM 1669 N N . PRO A 1 200 ? 57.838 -19.611 7.720 1.00 57.91 200 PRO A N 1
ATOM 1670 C CA . PRO A 1 200 ? 57.428 -18.220 7.937 1.00 57.91 200 PRO A CA 1
ATOM 1671 C C . PRO A 1 200 ? 56.467 -18.039 9.138 1.00 57.91 200 PRO A C 1
ATOM 1673 O O . PRO A 1 200 ? 55.545 -18.841 9.311 1.00 57.91 200 PRO A O 1
ATOM 1676 N N . PRO A 1 201 ? 56.609 -16.955 9.928 1.00 50.84 201 PRO A N 1
ATOM 1677 C CA . PRO A 1 201 ? 55.546 -16.412 10.766 1.00 50.84 201 PRO A CA 1
ATOM 1678 C C . PRO A 1 201 ? 54.678 -15.428 9.959 1.00 50.84 201 PRO A C 1
ATOM 1680 O O . PRO A 1 201 ? 55.138 -14.802 9.002 1.00 50.84 201 PRO A O 1
ATOM 1683 N N . GLY A 1 202 ? 53.404 -15.306 10.333 1.00 42.38 202 GLY A N 1
ATOM 1684 C CA . GLY A 1 202 ? 52.465 -14.381 9.695 1.00 42.38 202 GLY A CA 1
ATOM 1685 C C . GLY A 1 202 ? 52.834 -12.905 9.906 1.00 42.38 202 GLY A C 1
ATOM 1686 O O . GLY A 1 202 ? 53.542 -12.583 10.860 1.00 42.38 202 GLY A O 1
ATOM 1687 N N . PRO A 1 203 ? 52.338 -11.984 9.064 1.00 49.03 203 PRO A N 1
ATOM 1688 C CA . PRO A 1 203 ? 52.448 -10.562 9.335 1.00 49.03 203 PRO A CA 1
ATOM 1689 C C . PRO A 1 203 ? 51.161 -9.997 9.947 1.00 49.03 203 PRO A C 1
ATOM 1691 O O . PRO A 1 203 ? 50.052 -10.192 9.448 1.00 49.03 203 PRO A O 1
ATOM 1694 N N . ALA A 1 204 ? 51.360 -9.251 11.030 1.00 34.16 204 ALA A N 1
ATOM 1695 C CA . ALA A 1 204 ? 50.400 -8.339 11.619 1.00 34.16 204 ALA A CA 1
ATOM 1696 C C . ALA A 1 204 ? 50.282 -7.043 10.787 1.00 34.16 204 ALA A C 1
ATOM 1698 O O . ALA A 1 204 ? 51.278 -6.467 10.359 1.00 34.16 204 ALA A O 1
ATOM 1699 N N . THR A 1 205 ? 49.033 -6.618 10.608 1.00 35.81 205 THR A N 1
ATOM 1700 C CA . THR A 1 205 ? 48.501 -5.248 10.718 1.00 35.81 205 THR A CA 1
ATOM 1701 C C . THR A 1 205 ? 49.273 -4.079 10.083 1.00 35.81 205 THR A C 1
ATOM 1703 O O . THR A 1 205 ? 50.128 -3.459 10.707 1.00 35.81 205 THR A O 1
ATOM 1706 N N . MET A 1 206 ? 48.813 -3.651 8.904 1.00 38.47 206 MET A N 1
ATOM 1707 C CA . MET A 1 206 ? 48.833 -2.251 8.456 1.00 38.47 206 MET A CA 1
ATOM 1708 C C . MET A 1 206 ? 47.408 -1.913 7.989 1.00 38.47 206 MET A C 1
ATOM 1710 O O . MET A 1 206 ? 46.880 -2.576 7.099 1.00 38.47 206 MET A O 1
ATOM 1714 N N . MET A 1 207 ? 46.768 -0.937 8.638 1.00 53.81 207 MET A N 1
ATOM 1715 C CA . MET A 1 207 ? 45.449 -0.406 8.259 1.00 53.81 207 MET A CA 1
ATOM 1716 C C . MET A 1 207 ? 45.523 0.262 6.874 1.00 53.81 207 MET A C 1
ATOM 1718 O O . MET A 1 207 ? 46.568 0.814 6.521 1.00 53.81 207 MET A O 1
ATOM 1722 N N . PRO A 1 208 ? 44.410 0.309 6.128 1.00 54.94 208 PRO A N 1
ATOM 1723 C CA . PRO A 1 208 ? 43.728 1.596 6.065 1.00 54.94 208 PRO A CA 1
ATOM 1724 C C . PRO A 1 208 ? 42.200 1.508 6.163 1.00 54.94 208 PRO A C 1
ATOM 1726 O O . PRO A 1 208 ? 41.560 0.500 5.879 1.00 54.94 208 PRO A O 1
ATOM 1729 N N . ASP A 1 209 ? 41.680 2.641 6.609 1.00 38.91 209 ASP A N 1
ATOM 1730 C CA . ASP A 1 209 ? 40.297 3.081 6.696 1.00 38.91 209 ASP A CA 1
ATOM 1731 C C . ASP A 1 209 ? 39.521 2.964 5.367 1.00 38.91 209 ASP A C 1
ATOM 1733 O O . ASP A 1 209 ? 40.100 3.069 4.285 1.00 38.91 209 ASP A O 1
ATOM 1737 N N . GLY A 1 210 ? 38.194 2.835 5.473 1.00 35.41 210 GLY A N 1
ATOM 1738 C CA . GLY A 1 210 ? 37.277 3.233 4.405 1.00 35.41 210 GLY A CA 1
ATOM 1739 C C . GLY A 1 210 ? 36.487 2.137 3.682 1.00 35.41 210 GLY A C 1
ATO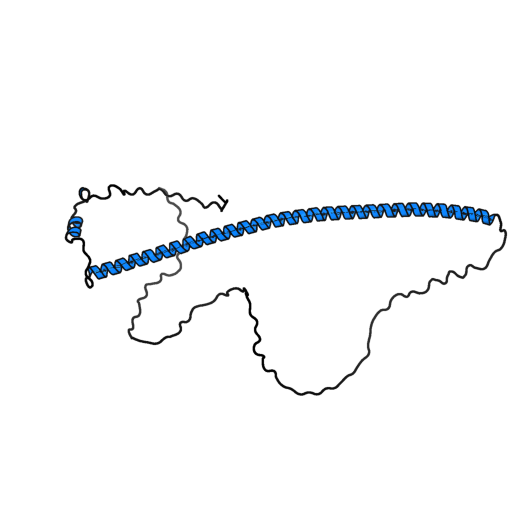M 1740 O O . GLY A 1 210 ? 36.867 1.661 2.619 1.00 35.41 210 GLY A O 1
ATOM 1741 N N . THR A 1 211 ? 35.249 1.958 4.155 1.00 37.81 211 THR A N 1
ATOM 1742 C CA . THR A 1 211 ? 34.004 1.930 3.350 1.00 37.81 211 THR A CA 1
ATOM 1743 C C . THR A 1 211 ? 33.652 0.744 2.426 1.00 37.81 211 THR A C 1
ATOM 1745 O O . THR A 1 211 ? 34.169 0.589 1.329 1.00 37.81 211 THR A O 1
ATOM 1748 N N . LEU A 1 212 ? 32.550 0.089 2.836 1.00 41.91 212 LEU A N 1
ATOM 1749 C CA . LEU A 1 212 ? 31.414 -0.422 2.042 1.00 41.91 212 LEU A CA 1
ATOM 1750 C C . LEU A 1 212 ? 31.630 -1.652 1.136 1.00 41.91 212 LEU A C 1
ATOM 1752 O O . LEU A 1 212 ? 31.954 -1.541 -0.041 1.00 41.91 212 LEU A O 1
ATOM 1756 N N . GLY A 1 213 ? 31.279 -2.831 1.668 1.00 35.75 213 GLY A N 1
ATOM 1757 C CA . GLY A 1 213 ? 31.094 -4.073 0.912 1.00 35.75 213 GLY A CA 1
ATOM 1758 C C . GLY A 1 213 ? 29.741 -4.732 1.207 1.00 35.75 213 GLY A C 1
ATOM 1759 O O . GLY A 1 213 ? 29.463 -5.117 2.339 1.00 35.75 213 GLY A O 1
ATOM 1760 N N . LEU A 1 214 ? 28.917 -4.852 0.166 1.00 44.25 214 LEU A N 1
ATOM 1761 C CA . LEU A 1 214 ? 27.649 -5.584 0.092 1.00 44.25 214 LEU A CA 1
ATOM 1762 C C . LEU A 1 214 ? 27.913 -7.070 -0.214 1.00 44.25 214 LEU A C 1
ATOM 1764 O O . LEU A 1 214 ? 28.574 -7.339 -1.209 1.00 44.25 214 LEU A O 1
ATOM 1768 N N . THR A 1 215 ? 27.354 -8.016 0.556 1.00 45.22 215 THR A N 1
ATOM 1769 C CA . THR A 1 215 ? 27.048 -9.415 0.144 1.00 45.22 215 THR A CA 1
ATOM 1770 C C . THR A 1 215 ? 25.926 -10.011 1.038 1.00 45.22 215 THR A C 1
ATOM 1772 O O . THR A 1 215 ? 25.666 -9.454 2.105 1.00 45.22 215 THR A O 1
ATOM 1775 N N . PRO A 1 216 ? 25.181 -11.051 0.588 1.00 46.47 216 PRO A N 1
ATOM 1776 C CA . PRO A 1 216 ? 23.782 -11.313 0.973 1.00 46.47 216 PRO A CA 1
ATOM 1777 C C . PRO A 1 216 ? 23.631 -12.281 2.167 1.00 46.47 216 PRO A C 1
ATOM 1779 O O . PRO A 1 216 ? 24.585 -12.992 2.482 1.00 46.47 216 PRO A O 1
ATOM 1782 N N . PRO A 1 217 ? 22.449 -12.387 2.816 1.00 52.22 217 PRO A N 1
ATOM 1783 C CA . PRO A 1 217 ? 22.276 -13.328 3.912 1.00 52.22 217 PRO A CA 1
ATOM 1784 C C . PRO A 1 217 ? 21.875 -14.722 3.414 1.00 52.22 217 PRO A C 1
ATOM 1786 O O . PRO A 1 217 ? 20.939 -14.896 2.632 1.00 52.22 217 PRO A O 1
ATOM 1789 N N . THR A 1 218 ? 22.581 -15.721 3.932 1.00 37.59 218 THR A N 1
ATOM 1790 C CA . THR A 1 218 ? 22.214 -17.135 3.907 1.00 37.59 218 THR A CA 1
ATOM 1791 C C . THR A 1 218 ? 21.212 -17.448 5.017 1.00 37.59 218 THR A C 1
ATOM 1793 O O . THR A 1 218 ? 21.354 -16.996 6.151 1.00 37.59 218 THR A O 1
ATOM 1796 N N . THR A 1 219 ? 20.207 -18.244 4.663 1.00 40.16 219 THR A N 1
ATOM 1797 C CA . THR A 1 219 ? 19.257 -18.942 5.540 1.00 40.16 219 THR A CA 1
ATOM 1798 C C . THR A 1 219 ? 19.963 -19.830 6.576 1.00 40.16 219 THR A C 1
ATOM 1800 O O . THR A 1 219 ? 21.080 -20.267 6.319 1.00 40.16 219 THR A O 1
ATOM 1803 N N . GLU A 1 220 ? 19.241 -20.145 7.667 1.00 34.47 220 GLU A N 1
ATOM 1804 C CA . GLU A 1 220 ? 19.564 -21.026 8.817 1.00 34.47 220 GLU A CA 1
ATOM 1805 C C . GLU A 1 220 ? 19.994 -20.232 10.070 1.00 34.47 220 GLU A C 1
ATOM 1807 O O . GLU A 1 220 ? 20.751 -19.282 9.980 1.00 34.47 220 GLU A O 1
ATOM 1812 N N . ARG A 1 221 ? 19.635 -20.543 11.314 1.00 34.66 221 ARG A N 1
ATOM 1813 C CA . ARG A 1 221 ? 18.711 -21.493 11.933 1.00 34.66 221 ARG A CA 1
ATOM 1814 C C . ARG A 1 221 ? 18.806 -21.191 13.435 1.00 34.66 221 ARG A C 1
ATOM 1816 O O . ARG A 1 221 ? 19.899 -21.159 13.974 1.00 34.66 221 ARG A O 1
ATOM 1823 N N . PHE A 1 222 ? 17.653 -20.968 14.061 1.00 29.08 222 PHE A N 1
ATOM 1824 C CA . PHE A 1 222 ? 17.329 -21.244 15.468 1.00 29.08 222 PHE A CA 1
ATOM 1825 C C . PHE A 1 222 ? 18.318 -20.790 16.567 1.00 29.08 222 PHE A C 1
ATOM 1827 O O . PHE A 1 222 ? 19.383 -21.370 16.765 1.00 29.08 222 PHE A O 1
ATOM 1834 N N . GLY A 1 223 ? 17.888 -19.808 17.366 1.00 32.69 223 GLY A N 1
ATOM 1835 C CA . GLY A 1 223 ? 18.594 -19.364 18.564 1.00 32.69 223 GLY A CA 1
ATOM 1836 C C . GLY A 1 223 ? 18.789 -20.481 19.593 1.00 32.69 223 GLY A C 1
ATOM 1837 O O . GLY A 1 223 ? 17.849 -21.184 19.965 1.00 32.69 223 GLY A O 1
ATOM 1838 N N . GLN A 1 224 ? 20.024 -20.606 20.073 1.00 34.44 224 GLN A N 1
ATOM 1839 C CA . GLN A 1 224 ? 20.356 -21.277 21.322 1.00 34.44 224 GLN A CA 1
ATOM 1840 C C . GLN A 1 224 ? 20.525 -20.209 22.402 1.00 34.44 224 GLN A C 1
ATOM 1842 O O . GLN A 1 224 ? 21.316 -19.278 22.266 1.00 34.44 224 GLN A O 1
ATOM 1847 N N . ALA A 1 225 ? 19.726 -20.346 23.455 1.00 32.62 225 ALA A N 1
ATOM 1848 C CA . ALA A 1 225 ? 19.783 -19.533 24.653 1.00 32.62 225 ALA A CA 1
ATOM 1849 C C . ALA A 1 225 ? 21.069 -19.830 25.438 1.00 32.62 225 ALA A C 1
ATOM 1851 O O . ALA A 1 225 ? 21.391 -20.991 25.693 1.00 32.62 225 ALA A O 1
ATOM 1852 N N . ALA A 1 226 ? 21.771 -18.773 25.849 1.00 35.62 226 ALA A N 1
ATOM 1853 C CA . ALA A 1 226 ? 22.791 -18.847 26.882 1.00 35.62 226 ALA A CA 1
ATOM 1854 C C . ALA A 1 226 ? 22.117 -18.782 28.260 1.00 35.62 226 ALA A C 1
ATOM 1856 O O . ALA A 1 226 ? 21.274 -17.928 28.532 1.00 35.62 226 ALA A O 1
ATOM 1857 N N . THR A 1 227 ? 22.497 -19.735 29.099 1.00 34.25 227 THR A N 1
ATOM 1858 C CA . THR A 1 227 ? 22.096 -19.947 30.486 1.00 34.25 227 THR A CA 1
ATOM 1859 C C . THR A 1 227 ? 22.609 -18.835 31.400 1.00 34.25 227 THR A C 1
ATOM 1861 O O . THR A 1 227 ? 23.816 -18.607 31.461 1.00 34.25 227 THR A O 1
ATOM 1864 N N . MET A 1 228 ? 21.718 -18.211 32.171 1.00 35.06 228 MET A N 1
ATOM 1865 C CA . MET A 1 228 ? 22.080 -17.485 33.388 1.00 35.06 228 MET A CA 1
ATOM 1866 C C . MET A 1 228 ? 21.277 -18.076 34.549 1.00 35.06 228 MET A C 1
ATOM 1868 O O . MET A 1 228 ? 20.048 -18.099 34.529 1.00 35.06 228 MET A O 1
ATOM 1872 N N . GLU A 1 229 ? 22.009 -18.645 35.502 1.00 34.34 229 GLU A N 1
ATOM 1873 C CA . GLU A 1 229 ? 21.512 -19.293 36.710 1.00 34.34 229 GLU A CA 1
ATOM 1874 C C . GLU A 1 229 ? 20.895 -18.278 37.680 1.00 34.34 229 GLU A C 1
ATOM 1876 O O . GLU A 1 229 ? 21.439 -17.192 37.881 1.00 34.34 229 GLU A O 1
ATOM 1881 N N . GLY A 1 230 ? 19.817 -18.680 38.359 1.00 31.28 230 GLY A N 1
ATOM 1882 C CA . GLY A 1 230 ? 19.452 -18.079 39.638 1.00 31.28 230 GLY A CA 1
ATOM 1883 C C . GLY A 1 230 ? 17.963 -18.073 39.971 1.00 31.28 230 GLY A C 1
ATOM 1884 O O . GLY A 1 230 ? 17.243 -17.189 39.531 1.00 31.28 230 GLY A O 1
ATOM 1885 N N . ILE A 1 231 ? 17.601 -18.947 40.920 1.00 33.53 231 ILE A N 1
ATOM 1886 C CA . ILE A 1 231 ? 16.477 -18.844 41.875 1.00 33.53 231 ILE A CA 1
ATOM 1887 C C . ILE A 1 231 ? 15.174 -19.579 41.493 1.00 33.53 231 ILE A C 1
ATOM 1889 O O . ILE A 1 231 ? 14.415 -19.159 40.630 1.00 33.53 231 ILE A O 1
ATOM 1893 N N . GLY A 1 232 ? 14.853 -20.600 42.302 1.00 31.28 232 GLY A N 1
ATOM 1894 C CA . GLY A 1 232 ? 13.480 -20.841 42.768 1.00 31.28 232 GLY A CA 1
ATOM 1895 C C . GLY A 1 232 ? 12.696 -21.956 42.077 1.00 31.28 232 GLY A C 1
ATOM 1896 O O . GLY A 1 232 ? 12.143 -21.778 41.002 1.00 31.28 232 GLY A O 1
ATOM 1897 N N . ALA A 1 233 ? 12.591 -23.096 42.757 1.00 38.59 233 ALA A N 1
ATOM 1898 C CA . ALA A 1 233 ? 11.741 -24.234 42.428 1.00 38.59 233 ALA A CA 1
ATOM 1899 C C . ALA A 1 233 ? 10.261 -23.868 42.252 1.00 38.59 233 ALA A C 1
ATOM 1901 O O . ALA A 1 233 ? 9.750 -23.197 43.134 1.00 38.59 233 ALA A O 1
ATOM 1902 N N . ILE A 1 234 ? 9.572 -24.419 41.239 1.00 38.94 234 ILE A N 1
ATOM 1903 C CA . ILE A 1 234 ? 8.341 -25.228 41.393 1.00 38.94 234 ILE A CA 1
ATOM 1904 C C . ILE A 1 234 ? 8.060 -25.982 40.080 1.00 38.94 234 ILE A C 1
ATOM 1906 O O . ILE A 1 234 ? 7.969 -25.385 39.011 1.00 38.94 234 ILE A O 1
ATOM 1910 N N . GLY A 1 235 ? 7.933 -27.308 40.162 1.00 42.84 235 GLY A N 1
ATOM 1911 C CA . GLY A 1 235 ? 7.510 -28.153 39.049 1.00 42.84 235 GLY A CA 1
ATOM 1912 C C . GLY A 1 235 ? 6.034 -27.938 38.710 1.00 42.84 235 GLY A C 1
ATOM 1913 O O . GLY A 1 235 ? 5.185 -27.894 39.597 1.00 42.84 235 GLY A O 1
ATOM 1914 N N . GLY A 1 236 ? 5.735 -27.837 37.418 1.00 35.78 236 GLY A N 1
ATOM 1915 C CA . GLY A 1 236 ? 4.376 -27.724 36.904 1.00 35.78 236 GLY A CA 1
ATOM 1916 C C . GLY A 1 236 ? 4.360 -27.935 35.398 1.00 35.78 236 GLY A C 1
ATOM 1917 O O . GLY A 1 236 ? 4.570 -27.010 34.624 1.00 35.78 236 GLY A O 1
ATOM 1918 N N . THR A 1 237 ? 4.141 -29.176 34.978 1.00 47.84 237 THR A N 1
ATOM 1919 C CA . THR A 1 237 ? 3.805 -29.532 33.595 1.00 47.84 237 THR A CA 1
ATOM 1920 C C . THR A 1 237 ? 2.480 -28.868 33.191 1.00 47.84 237 THR A C 1
ATOM 1922 O O . THR A 1 237 ? 1.491 -29.074 33.900 1.00 47.84 237 THR A O 1
ATOM 1925 N N . PRO A 1 238 ? 2.391 -28.125 32.074 1.00 50.41 238 PRO A N 1
ATOM 1926 C CA . PRO A 1 238 ? 1.102 -27.666 31.561 1.00 50.41 238 PRO A CA 1
ATOM 1927 C C . PRO A 1 238 ? 0.368 -28.814 30.836 1.00 50.41 238 PRO A C 1
ATOM 1929 O O . PRO A 1 238 ? 1.016 -29.616 30.157 1.00 50.41 238 PRO A O 1
ATOM 1932 N N . PRO A 1 239 ? -0.970 -28.923 30.941 1.00 42.44 239 PRO A N 1
ATOM 1933 C CA . PRO A 1 239 ? -1.721 -29.946 30.227 1.00 42.44 239 PRO A CA 1
ATOM 1934 C C . PRO A 1 239 ? -1.801 -29.607 28.734 1.00 42.44 239 PRO A C 1
ATOM 1936 O O . PRO A 1 239 ? -2.172 -28.503 28.335 1.00 42.44 239 PRO A O 1
ATOM 1939 N N . ALA A 1 240 ? -1.458 -30.593 27.909 1.00 39.88 240 ALA A N 1
ATOM 1940 C CA . ALA A 1 240 ? -1.598 -30.552 26.464 1.00 39.88 240 ALA A CA 1
ATOM 1941 C C . ALA A 1 240 ? -3.085 -30.554 26.076 1.00 39.88 240 ALA A C 1
ATOM 1943 O O . ALA A 1 240 ? -3.796 -31.527 26.328 1.00 39.88 240 ALA A O 1
ATOM 1944 N N . PHE A 1 241 ? -3.550 -29.487 25.425 1.00 40.91 241 PHE A N 1
ATOM 1945 C CA . PHE A 1 241 ? -4.797 -29.533 24.670 1.00 40.91 241 PHE A CA 1
ATOM 1946 C C . PHE A 1 241 ? -4.531 -30.124 23.284 1.00 40.91 241 PHE A C 1
ATOM 1948 O O . PHE A 1 241 ? -3.607 -29.730 22.573 1.00 40.91 241 PHE A O 1
ATOM 1955 N N . ASN A 1 242 ? -5.343 -31.126 22.956 1.00 42.25 242 ASN A N 1
ATOM 1956 C CA . ASN A 1 242 ? -5.252 -31.989 21.789 1.00 42.25 242 ASN A CA 1
ATOM 1957 C C . ASN A 1 242 ? -5.085 -31.222 20.471 1.00 42.25 242 ASN A C 1
ATOM 1959 O O . ASN A 1 242 ? -5.958 -30.470 20.042 1.00 42.25 242 ASN A O 1
ATOM 1963 N N . ARG A 1 243 ? -3.977 -31.506 19.785 1.00 39.28 243 ARG A N 1
ATOM 1964 C CA . ARG A 1 243 ? -3.757 -31.175 18.378 1.00 39.28 243 ARG A CA 1
ATOM 1965 C C . ARG A 1 243 ? -4.633 -32.100 17.529 1.00 39.28 243 ARG A C 1
ATOM 1967 O O . ARG A 1 243 ? -4.381 -33.301 17.481 1.00 39.28 243 ARG A O 1
ATOM 1974 N N . ALA A 1 244 ? -5.657 -31.555 16.877 1.00 38.81 244 ALA A N 1
ATOM 1975 C CA . ALA A 1 244 ? -6.405 -32.278 15.852 1.00 38.81 244 ALA A CA 1
ATOM 1976 C C . ALA A 1 244 ? -5.479 -32.632 14.668 1.00 38.81 244 ALA A C 1
ATOM 1978 O O . ALA A 1 244 ? -4.597 -31.855 14.298 1.00 38.81 244 ALA A O 1
ATOM 1979 N N . ALA A 1 245 ? -5.660 -33.838 14.129 1.00 43.25 245 ALA A N 1
ATOM 1980 C CA . ALA A 1 245 ? -4.836 -34.451 13.090 1.00 43.25 245 ALA A CA 1
ATOM 1981 C C . ALA A 1 245 ? -4.905 -33.710 11.732 1.00 43.25 245 ALA A C 1
ATOM 1983 O O . ALA A 1 245 ? -5.921 -33.081 11.428 1.00 43.25 245 ALA A O 1
ATOM 1984 N N . PRO A 1 246 ? -3.856 -33.798 10.889 1.00 42.88 246 PRO A N 1
ATOM 1985 C CA . PRO A 1 246 ? -3.828 -33.163 9.578 1.00 42.88 246 PRO A CA 1
ATOM 1986 C C . PRO A 1 246 ? -4.518 -34.063 8.543 1.00 42.88 246 PRO A C 1
ATOM 1988 O O . PRO A 1 246 ? -4.084 -35.193 8.335 1.00 42.88 246 PRO A O 1
ATOM 1991 N N . GLY A 1 247 ? -5.573 -33.579 7.877 1.00 50.19 247 GLY A N 1
ATOM 1992 C CA . GLY A 1 247 ? -6.142 -34.312 6.736 1.00 50.19 247 GLY A CA 1
ATOM 1993 C C . GLY A 1 247 ? -7.620 -34.100 6.414 1.00 50.19 247 GLY A C 1
ATOM 1994 O O . GLY A 1 247 ? -8.285 -35.069 6.072 1.00 50.19 247 GLY A O 1
ATOM 1995 N N . ALA A 1 248 ? -8.153 -32.878 6.492 1.00 42.16 248 ALA A N 1
ATOM 1996 C CA . ALA A 1 248 ? -9.482 -32.587 5.948 1.00 42.16 248 ALA A CA 1
ATOM 1997 C C . ALA A 1 248 ? -9.351 -31.661 4.732 1.00 42.16 248 ALA A C 1
ATOM 1999 O O . ALA A 1 248 ? -9.145 -30.455 4.855 1.00 42.16 248 ALA A O 1
ATOM 2000 N N . GLU A 1 249 ? -9.416 -32.278 3.556 1.00 40.22 249 GLU A N 1
ATOM 2001 C CA . GLU A 1 249 ? -9.460 -31.654 2.238 1.00 40.22 249 GLU A CA 1
ATOM 2002 C C . GLU A 1 249 ? -10.632 -30.663 2.140 1.00 40.22 249 GLU A C 1
ATOM 2004 O O . GLU A 1 249 ? -11.791 -31.014 2.368 1.00 40.22 249 GLU A O 1
ATOM 2009 N N . PHE A 1 250 ? -10.341 -29.412 1.783 1.00 39.91 250 PHE A N 1
ATOM 2010 C CA . PHE A 1 250 ? -11.354 -28.383 1.560 1.00 39.91 250 PHE A CA 1
ATOM 2011 C C . PHE A 1 250 ? -11.742 -28.364 0.074 1.00 39.91 250 PHE A C 1
ATOM 2013 O O . PHE A 1 250 ? -11.059 -27.763 -0.754 1.00 39.91 250 PHE A O 1
ATOM 2020 N N . ALA A 1 251 ? -12.835 -29.044 -0.278 1.00 52.09 251 ALA A N 1
ATOM 2021 C CA . ALA A 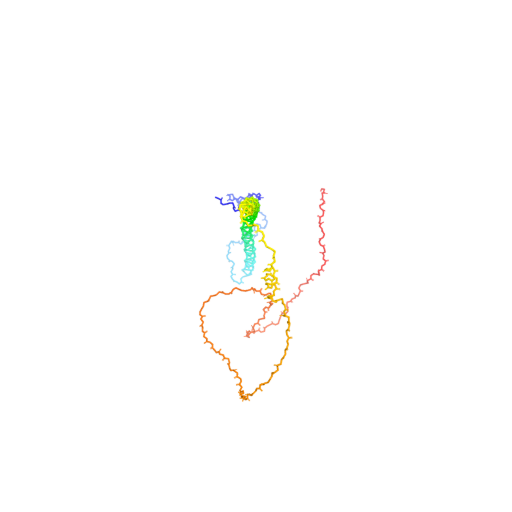1 251 ? -13.469 -28.931 -1.593 1.00 52.09 251 ALA A CA 1
ATOM 2022 C C . ALA A 1 251 ? -14.479 -27.757 -1.619 1.00 52.09 251 ALA A C 1
ATOM 2024 O O . ALA A 1 251 ? -15.118 -27.471 -0.603 1.00 52.09 251 ALA A O 1
ATOM 2025 N N . PRO A 1 252 ? -14.655 -27.058 -2.760 1.00 49.00 252 PRO A N 1
ATOM 2026 C CA . PRO A 1 252 ? -15.358 -25.778 -2.810 1.00 49.00 252 PRO A CA 1
ATOM 2027 C C . PRO A 1 252 ? -16.885 -25.936 -2.745 1.00 49.00 252 PRO A C 1
ATOM 2029 O O . PRO A 1 252 ? -17.504 -26.652 -3.536 1.00 49.00 252 PRO A O 1
ATOM 2032 N N . ASN A 1 253 ? -17.493 -25.200 -1.814 1.00 45.06 253 ASN A N 1
ATOM 2033 C CA . ASN A 1 253 ? -18.928 -25.171 -1.551 1.00 45.06 253 ASN A CA 1
ATOM 2034 C C . ASN A 1 253 ? -19.709 -24.575 -2.743 1.00 45.06 253 ASN A C 1
ATOM 2036 O O . ASN A 1 253 ? -19.613 -23.382 -3.044 1.00 45.06 253 ASN A O 1
ATOM 2040 N N . LYS A 1 254 ? -20.500 -25.406 -3.434 1.00 53.41 254 LYS A N 1
ATOM 2041 C CA . LYS A 1 254 ? -21.455 -24.960 -4.455 1.00 53.41 254 LYS A CA 1
ATOM 2042 C C . LYS A 1 254 ? -22.754 -24.515 -3.783 1.00 53.41 254 LYS A C 1
ATOM 2044 O O . LYS A 1 254 ? -23.484 -25.320 -3.217 1.00 53.41 254 LYS A O 1
ATOM 2049 N N . ARG A 1 255 ? -23.029 -23.216 -3.936 1.00 45.53 255 ARG A N 1
ATOM 2050 C CA . ARG A 1 255 ? -24.323 -22.522 -3.823 1.00 45.53 255 ARG A CA 1
ATOM 2051 C C . ARG A 1 255 ? -25.547 -23.445 -3.874 1.00 45.53 255 ARG A C 1
ATOM 2053 O O . ARG A 1 255 ? -25.769 -24.119 -4.880 1.00 45.53 255 ARG A O 1
ATOM 2060 N N . ARG A 1 256 ? -26.436 -23.307 -2.889 1.00 50.25 256 ARG A N 1
ATOM 2061 C CA . ARG A 1 256 ? -27.839 -23.710 -3.012 1.00 50.25 256 ARG A CA 1
ATOM 2062 C C . ARG A 1 256 ? -28.718 -22.466 -2.909 1.00 50.25 256 ARG A C 1
ATOM 2064 O O . ARG A 1 256 ? -28.798 -21.845 -1.859 1.00 50.25 256 ARG A O 1
ATOM 2071 N N . ARG A 1 257 ? -29.328 -22.098 -4.040 1.00 51.88 257 ARG A N 1
ATOM 2072 C CA . ARG A 1 257 ? -30.598 -21.367 -4.052 1.00 51.88 257 ARG A CA 1
ATOM 2073 C C . ARG A 1 257 ? -31.658 -22.314 -3.493 1.00 51.88 257 ARG A C 1
ATOM 2075 O O . ARG A 1 257 ? -31.641 -23.475 -3.896 1.00 51.88 257 ARG A O 1
ATOM 2082 N N . TYR A 1 258 ? -32.513 -21.830 -2.606 1.00 48.41 258 TYR A N 1
ATOM 2083 C CA . TYR A 1 258 ? -33.956 -21.673 -2.812 1.00 48.41 258 TYR A CA 1
ATOM 2084 C C . TYR A 1 258 ? -34.442 -20.619 -1.824 1.00 48.41 258 TYR A C 1
ATOM 2086 O O . TYR A 1 258 ? -33.973 -20.671 -0.667 1.00 48.41 258 TYR A O 1
#